Protein AF-A0A0N8H4G7-F1 (afdb_monomer_lite)

Secondary structure (DSSP, 8-state):
-TTHHHHHHHHHHHHHHHHHHHHHHGGGGGGGGGGGTS---SEEEETTEEEE--TTHHHHHHHHHHHHHHHHHHHHHHHHHS-HHHHHHHHHHHHHHHHHHHHHHHHHHS---HHHHHHHHHHHHHHHHHHHHHHHHTTTT-TT---HHHHHHHHHHHHHHHHHHHHHHGGGGS-TT----EETTEE-TTSSSS-HHHHHHHHHHHHHHHHHHHHHHHH--SGGGGGGHHHHHHHHHHHHHHT-TT--SSSSHHHHHHHHHHHHHHHHHHHHHHHHHHHHHHHHHHHHHHHHHHHHHTTS-HHHHHHHHHHHHHHHHHHHH--HHHHHHHHHHHHHHHHHHH--

Organism: NCBI:txid1300341

Foldseek 3Di:
DPPPLLVVLVVVLVVLVVVLVCLLCLVVVLVVLVVLQDDPPQWDADPNDIDGCPNPVRSVVVNLVSLLVSLLVVLVSCLVPFDPVVNLVSVLVSVLSNLLSCVVVVVVVDPPDVVVSVVSNVVSVVVSVVSVVVVVVVPPPCVVPPDVVVVVVVVVSVVLSVVLVCLLCVLVPDDFPDQWDQDPNQTLNLFPDSTSSVLSNVLSSLVSSLSVLVVSLVRDPDLSNLSSVNSNQLSVLLNVVRSDSPDPDHDDVSCVVCVVVSVVSVVVSVVSSVLVSLVSSLVSLLVVQLVLLVVVCVPDDPVVVVVSVVLVVVSVVLVVVSDPVSSVVSVVSSVVSVVVVPVD

Sequence (344 aa):
MMLVLPTIALSNYLKQVVFAILLFFLPLILLVHKLFSDNSVNNFTILGLNFVNKTNSDQVLVWSFLVMILPLCYLILMFYHGVTQHRIASFPIIWWLFFELFGEVFWQIREVTEEWMFYSALCSSVLIVLLFVPEFKNRRNILTKLNSTSIFEKVRFLSFMILVLLTVSFYRFIAQDILDLELLGFDLSNLIIDDLRLTVWIYGLKICLLLVLVFWFFSVNKWWKYALLSPILITIFQIRNLLNPNQDVFDEYEIIEALPLLTFLALLLIVLSKTAKDKYIFRAIFDQTVMLIERKAQRKNQKEMQRIEKAKEELHHLKRTGKETDLKKLMDLKKKLEVQLHKE

pLDDT: mean 72.5, std 13.66, range [39.41, 96.5]

Radius of gyration: 27.02 Å; chains: 1; bounding box: 66×44×81 Å

Structure (mmCIF, N/CA/C/O backbone):
data_AF-A0A0N8H4G7-F1
#
_entry.id   AF-A0A0N8H4G7-F1
#
loop_
_atom_site.group_PDB
_atom_site.id
_atom_site.type_symbol
_atom_site.label_atom_id
_atom_site.label_alt_id
_atom_site.label_comp_id
_atom_site.label_asym_id
_atom_site.label_entity_id
_atom_site.label_seq_id
_atom_site.pdbx_PDB_ins_code
_atom_site.Cartn_x
_atom_site.Cartn_y
_atom_site.Cartn_z
_atom_site.occupancy
_atom_site.B_iso_or_equiv
_atom_site.auth_seq_id
_atom_site.auth_comp_id
_atom_site.auth_asym_id
_atom_site.auth_atom_id
_atom_site.pdbx_PDB_model_num
ATOM 1 N N . MET A 1 1 ? -24.977 14.214 24.059 1.00 48.03 1 MET A N 1
ATOM 2 C CA . MET A 1 1 ? -23.724 13.438 23.846 1.00 48.03 1 MET A CA 1
ATOM 3 C C . MET A 1 1 ? -23.954 12.037 23.226 1.00 48.03 1 MET A C 1
ATOM 5 O O . MET A 1 1 ? -22.985 11.362 22.903 1.00 48.03 1 MET A O 1
ATOM 9 N N . MET A 1 2 ? -25.212 11.610 23.008 1.00 39.41 2 MET A N 1
ATOM 10 C CA . MET A 1 2 ? -25.634 10.231 22.671 1.00 39.41 2 MET A CA 1
ATOM 11 C C . MET A 1 2 ? -25.253 9.693 21.272 1.00 39.41 2 MET A C 1
ATOM 13 O O . MET A 1 2 ? -25.272 8.482 21.080 1.00 39.41 2 MET A O 1
ATOM 17 N N . LEU A 1 3 ? -24.865 10.540 20.309 1.00 51.66 3 LEU A N 1
ATOM 18 C CA . LEU A 1 3 ? -24.663 10.139 18.900 1.00 51.66 3 LEU A CA 1
ATOM 19 C C . LEU A 1 3 ? -23.248 10.384 18.340 1.00 51.66 3 LEU A C 1
ATOM 21 O O . LEU A 1 3 ? -22.978 10.036 17.198 1.00 51.66 3 LEU A O 1
ATOM 25 N N . VAL A 1 4 ? -22.327 10.955 19.122 1.00 58.91 4 VAL A N 1
ATOM 26 C CA . VAL A 1 4 ? -21.077 11.530 18.573 1.00 58.91 4 VAL A CA 1
ATOM 27 C C . VAL A 1 4 ? -19.939 10.508 18.401 1.00 58.91 4 VAL A C 1
ATOM 29 O O . VAL A 1 4 ? -19.117 10.621 17.503 1.00 58.91 4 VAL A O 1
ATOM 32 N N . LEU A 1 5 ? -19.867 9.469 19.232 1.00 58.75 5 LEU A N 1
ATOM 33 C CA . LEU A 1 5 ? -18.797 8.459 19.138 1.00 58.75 5 LEU A CA 1
ATOM 34 C C . LEU A 1 5 ? -18.984 7.437 17.997 1.00 58.75 5 LEU A C 1
ATOM 36 O O . LEU A 1 5 ? -17.990 7.132 17.334 1.00 58.75 5 LEU A O 1
ATOM 40 N N . PRO A 1 6 ? -20.205 6.939 17.700 1.00 64.50 6 PRO A N 1
ATOM 41 C CA . PRO A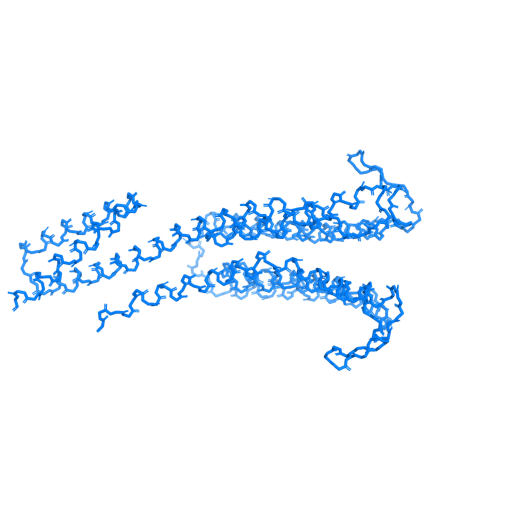 1 6 ? -20.434 6.088 16.531 1.00 64.50 6 PRO A CA 1
ATOM 42 C C . PRO A 1 6 ? -20.101 6.807 15.220 1.00 64.50 6 PRO A C 1
ATOM 44 O O . PRO A 1 6 ? -19.543 6.197 14.312 1.00 64.50 6 PRO A O 1
ATOM 47 N N . THR A 1 7 ? -20.381 8.112 15.134 1.00 72.75 7 THR A N 1
ATOM 48 C CA . THR A 1 7 ? -20.092 8.921 13.942 1.00 72.75 7 THR A CA 1
ATOM 49 C C . THR A 1 7 ? -18.594 9.171 13.766 1.00 72.75 7 THR A C 1
ATOM 51 O O . THR A 1 7 ? -18.093 9.037 12.651 1.00 72.75 7 THR A O 1
ATOM 54 N N . ILE A 1 8 ? -17.839 9.422 14.845 1.00 75.31 8 ILE A N 1
ATOM 55 C CA . ILE A 1 8 ? -16.367 9.521 14.786 1.00 75.31 8 ILE A CA 1
ATOM 56 C C . ILE A 1 8 ? -15.736 8.181 14.376 1.00 75.31 8 ILE A C 1
ATOM 58 O O . ILE A 1 8 ? -14.838 8.145 13.533 1.00 75.31 8 ILE A O 1
ATOM 62 N N . ALA A 1 9 ? -16.206 7.063 14.939 1.00 75.75 9 ALA A N 1
ATOM 63 C CA . ALA A 1 9 ? -15.707 5.736 14.582 1.00 75.75 9 ALA A CA 1
ATOM 64 C C . ALA A 1 9 ? -15.992 5.394 13.111 1.00 75.75 9 ALA A C 1
ATOM 66 O O . ALA A 1 9 ? -15.107 4.893 12.415 1.00 75.75 9 ALA A O 1
ATOM 67 N N . LEU A 1 10 ? -17.189 5.731 12.623 1.00 81.50 10 LEU A N 1
ATOM 68 C CA . LEU A 1 10 ? -17.569 5.559 11.224 1.00 81.50 10 LEU A CA 1
ATOM 69 C C . LEU A 1 10 ? -16.748 6.461 10.291 1.00 81.50 10 LEU A C 1
ATOM 71 O O . LEU A 1 10 ? -16.306 5.999 9.244 1.00 81.50 10 LEU A O 1
ATOM 75 N N . SER A 1 11 ? -16.477 7.708 10.688 1.00 84.69 11 SER A N 1
ATOM 76 C CA . SER A 1 11 ? -15.603 8.629 9.948 1.00 84.69 11 SER A CA 1
ATOM 77 C C . SER A 1 11 ? -14.180 8.077 9.813 1.00 84.69 11 SER A C 1
ATOM 79 O O . SER A 1 11 ? -13.613 8.058 8.722 1.00 84.69 11 SER A O 1
ATOM 81 N N . ASN A 1 12 ? -13.609 7.548 10.899 1.00 82.81 12 ASN A N 1
ATOM 82 C CA . ASN A 1 12 ? -12.280 6.934 10.872 1.00 82.81 12 ASN A CA 1
ATOM 83 C C . ASN A 1 12 ? -12.233 5.656 10.024 1.00 82.81 12 ASN A C 1
ATOM 85 O O . ASN A 1 12 ? -11.228 5.399 9.361 1.00 82.81 12 ASN A O 1
ATOM 89 N N . TYR A 1 13 ? -13.308 4.866 10.030 1.00 87.94 13 TYR A N 1
ATOM 90 C CA . TYR A 1 13 ? -13.459 3.723 9.133 1.00 87.94 13 TYR A CA 1
ATOM 91 C C . TYR A 1 13 ? -13.526 4.171 7.664 1.00 87.94 13 TYR A C 1
ATOM 93 O O . TYR A 1 13 ? -12.756 3.670 6.850 1.00 87.94 13 TYR A O 1
ATOM 101 N N . LEU A 1 14 ? -14.358 5.166 7.336 1.00 88.44 14 LEU A N 1
ATOM 102 C CA . LEU A 1 14 ? -14.479 5.727 5.985 1.00 88.44 14 LEU A CA 1
ATOM 103 C C . LEU A 1 14 ? -13.136 6.228 5.447 1.00 88.44 14 LEU A C 1
ATOM 105 O O . LEU A 1 14 ? -12.778 5.898 4.322 1.00 88.44 14 LEU A O 1
ATOM 109 N N . LYS A 1 15 ? -12.344 6.935 6.264 1.00 89.06 15 LYS A N 1
ATOM 110 C CA . LYS A 1 15 ? -10.984 7.359 5.883 1.00 89.06 15 LYS A CA 1
ATOM 111 C C . LYS A 1 15 ? -10.100 6.178 5.470 1.00 89.06 15 LYS A C 1
ATOM 113 O O . LYS A 1 15 ? -9.357 6.284 4.503 1.00 89.06 15 LYS A O 1
ATOM 118 N N . GLN A 1 16 ? -10.198 5.044 6.166 1.00 90.81 16 GLN A N 1
ATOM 119 C CA . GLN A 1 16 ? -9.444 3.839 5.804 1.00 90.81 16 GLN A CA 1
ATOM 120 C C . GLN A 1 16 ? -9.967 3.162 4.545 1.00 90.81 16 GLN A C 1
ATOM 122 O O . GLN A 1 16 ? -9.171 2.595 3.808 1.00 90.81 16 GLN A O 1
ATOM 127 N N . VAL A 1 17 ? -11.276 3.221 4.295 1.00 92.12 17 VAL A N 1
ATOM 128 C CA . VAL A 1 17 ? -11.863 2.712 3.051 1.00 92.12 17 VAL A CA 1
ATOM 129 C C . VAL A 1 17 ? -11.374 3.529 1.864 1.00 92.12 17 VAL A C 1
ATOM 131 O O . VAL A 1 17 ? -10.861 2.948 0.915 1.00 92.12 17 VAL A O 1
ATOM 134 N N . VAL A 1 18 ? -11.450 4.860 1.944 1.00 91.19 18 VAL A N 1
ATOM 135 C CA . VAL A 1 18 ? -10.926 5.748 0.894 1.00 91.19 18 VAL A CA 1
ATOM 136 C C . VAL A 1 18 ? -9.440 5.485 0.673 1.00 91.19 18 VAL A C 1
ATOM 138 O O . VAL A 1 18 ? -9.006 5.337 -0.462 1.00 91.19 18 VAL A O 1
ATOM 141 N N . PHE A 1 19 ? -8.666 5.345 1.749 1.00 91.56 19 PHE A N 1
ATOM 142 C CA . PHE A 1 19 ? -7.245 5.039 1.644 1.00 91.56 19 PHE A CA 1
ATOM 143 C C . PHE A 1 19 ? -6.964 3.680 0.980 1.00 91.56 19 PHE A C 1
ATOM 145 O O . PHE A 1 19 ? -6.080 3.589 0.133 1.00 91.56 19 PHE A O 1
ATOM 152 N N . ALA A 1 20 ? -7.732 2.638 1.312 1.00 94.12 20 ALA A N 1
ATOM 153 C CA . ALA A 1 20 ? -7.619 1.328 0.673 1.00 94.12 20 ALA A CA 1
ATOM 154 C C . ALA A 1 20 ? -7.950 1.392 -0.826 1.00 94.12 20 ALA A C 1
ATOM 156 O O . ALA A 1 20 ? -7.229 0.813 -1.630 1.00 94.12 20 ALA A O 1
ATOM 157 N N . ILE A 1 21 ? -9.011 2.116 -1.196 1.00 92.62 21 ILE A N 1
ATOM 158 C CA . ILE A 1 21 ? -9.408 2.335 -2.593 1.00 92.62 21 ILE A CA 1
ATOM 159 C C . ILE A 1 21 ? -8.278 3.039 -3.345 1.00 92.62 21 ILE A C 1
ATOM 161 O O . ILE A 1 21 ? -7.848 2.554 -4.386 1.00 92.62 21 ILE A O 1
ATOM 165 N N . LEU A 1 22 ? -7.746 4.132 -2.789 1.00 92.44 22 LEU A N 1
ATOM 166 C CA . LEU A 1 22 ? -6.627 4.854 -3.392 1.00 92.44 22 LEU A CA 1
ATOM 167 C C . LEU A 1 22 ? -5.420 3.936 -3.596 1.00 92.44 22 LEU A C 1
ATOM 169 O O . LEU A 1 22 ? -4.913 3.869 -4.705 1.00 92.44 22 LEU A O 1
ATOM 173 N N . LEU A 1 23 ? -5.003 3.179 -2.576 1.00 93.12 23 LEU A N 1
ATOM 174 C CA . LEU A 1 23 ? -3.884 2.235 -2.693 1.00 93.12 23 LEU A CA 1
ATOM 175 C C . LEU A 1 23 ? -4.111 1.158 -3.758 1.00 93.12 23 LEU A C 1
ATOM 177 O O . LEU A 1 23 ? -3.172 0.803 -4.467 1.00 93.12 23 LEU A O 1
ATOM 181 N N . PHE A 1 24 ? -5.338 0.642 -3.849 1.00 95.12 24 PHE A N 1
ATOM 182 C CA . PHE A 1 24 ? -5.700 -0.408 -4.793 1.00 95.12 24 PHE A CA 1
ATOM 183 C C . PHE A 1 24 ? -5.642 0.083 -6.242 1.00 95.12 24 PHE A C 1
ATOM 185 O O . PHE A 1 24 ? -5.140 -0.635 -7.103 1.00 95.12 24 PHE A O 1
ATOM 192 N N . PHE A 1 25 ? -6.140 1.294 -6.504 1.00 92.25 25 PHE A N 1
ATOM 193 C CA . PHE A 1 25 ? -6.218 1.866 -7.850 1.00 92.25 25 PHE A CA 1
ATOM 194 C C . PHE A 1 25 ? -4.971 2.644 -8.270 1.00 92.25 25 PHE A C 1
ATOM 196 O O . PHE A 1 25 ? -4.792 2.873 -9.461 1.00 92.25 25 PHE A O 1
ATOM 203 N N . LEU A 1 26 ? -4.096 3.019 -7.333 1.00 90.56 26 LEU A N 1
ATOM 204 C CA . LEU A 1 26 ? -2.894 3.797 -7.634 1.00 90.56 26 LEU A CA 1
ATOM 205 C C . LEU A 1 26 ? -2.017 3.202 -8.756 1.00 90.56 26 LEU A C 1
ATOM 207 O O . LEU A 1 26 ? -1.603 3.982 -9.605 1.00 90.56 26 LEU A O 1
ATOM 211 N N . PRO A 1 27 ? -1.780 1.877 -8.860 1.00 89.25 27 PRO A N 1
ATOM 212 C CA . PRO A 1 27 ? -0.997 1.328 -9.970 1.00 89.25 27 PRO A CA 1
ATOM 213 C C . PRO A 1 27 ? -1.660 1.537 -11.336 1.00 89.25 27 PRO A C 1
ATOM 215 O O . PRO A 1 27 ? -0.974 1.650 -12.346 1.00 89.25 27 PRO A O 1
ATOM 218 N N . LEU A 1 28 ? -2.996 1.600 -11.382 1.00 87.69 28 LEU A N 1
ATOM 219 C CA . LEU A 1 28 ? -3.736 1.781 -12.632 1.00 87.69 28 LEU A CA 1
ATOM 220 C C . LEU A 1 28 ? -3.570 3.191 -13.199 1.00 87.69 28 LEU A C 1
ATOM 222 O O . LEU A 1 28 ? -3.923 3.411 -14.352 1.00 87.69 28 LEU A O 1
ATOM 226 N N . ILE A 1 29 ? -2.994 4.132 -12.436 1.00 85.00 29 ILE A N 1
ATOM 227 C CA . ILE A 1 29 ? -2.617 5.443 -12.971 1.00 85.00 29 ILE A CA 1
ATOM 228 C C . ILE A 1 29 ? -1.626 5.311 -14.127 1.00 85.00 29 ILE A C 1
ATOM 230 O O . ILE A 1 29 ? -1.604 6.171 -14.998 1.00 85.00 29 ILE A O 1
ATOM 234 N N . LEU A 1 30 ? -0.860 4.214 -14.185 1.00 81.94 30 LEU A N 1
ATOM 235 C CA . LEU A 1 30 ? 0.017 3.934 -15.313 1.00 81.94 30 LEU A CA 1
ATOM 236 C C . LEU A 1 30 ? -0.777 3.858 -16.619 1.00 81.94 30 LEU A C 1
ATOM 238 O O . LEU A 1 30 ? -0.281 4.345 -17.621 1.00 81.94 30 LEU A O 1
ATOM 242 N N . LEU A 1 31 ? -2.033 3.388 -16.623 1.00 80.75 31 LEU A N 1
ATOM 243 C CA . LEU A 1 31 ? -2.877 3.350 -17.829 1.00 80.75 31 LEU A CA 1
ATOM 244 C C . LEU A 1 31 ? -3.230 4.735 -18.383 1.00 80.75 31 LEU A C 1
ATOM 246 O O . LEU A 1 31 ? -3.679 4.828 -19.522 1.00 80.75 31 LEU A O 1
ATOM 250 N N . VAL A 1 32 ? -3.027 5.811 -17.617 1.00 77.88 32 VAL A N 1
ATOM 251 C CA . VAL A 1 32 ? -3.282 7.181 -18.085 1.00 77.88 32 VAL A CA 1
ATOM 252 C C . VAL A 1 32 ? -2.428 7.509 -19.310 1.00 77.88 32 VAL A C 1
ATOM 254 O O . VAL A 1 32 ? -2.903 8.243 -20.171 1.00 77.88 32 VAL A O 1
ATOM 257 N N . HIS A 1 33 ? -1.238 6.907 -19.459 1.00 75.06 33 HIS A N 1
ATOM 258 C CA . HIS A 1 33 ? -0.416 7.092 -20.659 1.00 75.06 33 HIS A CA 1
ATOM 259 C C . HIS A 1 33 ? -1.151 6.666 -21.953 1.00 75.06 33 HIS A C 1
ATOM 261 O O . HIS A 1 33 ? -0.920 7.254 -23.006 1.00 75.06 33 HIS A O 1
ATOM 267 N N . LYS A 1 34 ? -2.093 5.708 -21.883 1.00 71.81 34 LYS A N 1
ATOM 268 C CA . LYS A 1 34 ? -2.879 5.256 -23.046 1.00 71.81 34 LYS A CA 1
ATOM 269 C C . LYS A 1 34 ? -3.842 6.314 -23.572 1.00 71.81 34 LYS A C 1
ATOM 271 O O . LYS A 1 34 ? -4.152 6.313 -24.758 1.00 71.81 34 LYS A O 1
ATOM 276 N N . LEU A 1 35 ? -4.272 7.262 -22.736 1.00 66.50 35 LEU A N 1
ATOM 277 C CA . LEU A 1 35 ? -5.081 8.398 -23.199 1.00 66.50 35 LEU A CA 1
ATOM 278 C C . LEU A 1 35 ? -4.326 9.280 -24.210 1.00 66.50 35 LEU A C 1
ATOM 280 O O . LEU A 1 35 ? -4.948 10.094 -24.894 1.00 66.50 35 LEU A O 1
ATOM 284 N N . PHE A 1 36 ? -3.004 9.111 -24.313 1.00 64.69 36 PHE A N 1
ATOM 285 C CA . PHE A 1 36 ? -2.133 9.847 -25.224 1.00 64.69 36 PHE A CA 1
ATOM 286 C C . PHE A 1 36 ? -1.737 9.049 -26.477 1.00 64.69 36 PHE A C 1
ATOM 288 O O . PHE A 1 36 ? -1.143 9.634 -27.374 1.00 64.69 36 PHE A O 1
ATOM 295 N N . SER A 1 37 ? -2.104 7.762 -26.570 1.00 63.09 37 SER A N 1
ATOM 296 C CA . SER A 1 37 ? -1.792 6.886 -27.715 1.00 63.09 37 SER A CA 1
ATOM 297 C C . SER A 1 37 ? -2.624 7.212 -28.966 1.00 63.09 37 SER A C 1
ATOM 299 O O . SER A 1 37 ? -2.106 7.164 -30.075 1.00 63.09 37 SER A O 1
ATOM 301 N N . ASP A 1 38 ? -3.900 7.588 -28.798 1.00 54.88 38 ASP A N 1
ATOM 302 C CA . ASP A 1 38 ? -4.879 7.588 -29.907 1.00 54.88 38 ASP A CA 1
ATOM 303 C C . ASP A 1 38 ? -5.465 8.964 -30.270 1.00 54.88 38 ASP A C 1
ATOM 305 O O . ASP A 1 38 ? -6.300 9.077 -31.170 1.00 54.88 38 ASP A O 1
ATOM 309 N N . ASN A 1 39 ? -5.063 10.043 -29.593 1.00 53.44 39 ASN A N 1
ATOM 310 C CA . ASN A 1 39 ? -5.676 11.351 -29.825 1.00 53.44 39 ASN A CA 1
ATOM 311 C C . ASN A 1 39 ? -4.943 12.144 -30.915 1.00 53.44 39 ASN A C 1
ATOM 313 O O . ASN A 1 39 ? -3.814 12.589 -30.730 1.00 53.44 39 ASN A O 1
ATOM 317 N N . SER A 1 40 ? -5.652 12.438 -32.009 1.00 51.59 40 SER A N 1
ATOM 318 C CA . SER A 1 40 ? -5.262 13.314 -33.132 1.00 51.59 40 SER A CA 1
ATOM 319 C C . SER A 1 40 ? -5.043 14.791 -32.753 1.00 51.59 40 SER A C 1
ATOM 321 O O . SER A 1 40 ? -5.103 15.681 -33.605 1.00 51.59 40 SER A O 1
ATOM 323 N N . VAL A 1 41 ? -4.881 15.092 -31.466 1.00 55.91 41 VAL A N 1
ATOM 324 C CA . VAL A 1 41 ? -4.669 16.444 -30.962 1.00 55.91 41 VAL A CA 1
ATOM 325 C C . VAL A 1 41 ? -3.166 16.692 -30.965 1.00 55.91 41 VAL A C 1
ATOM 327 O O . VAL A 1 41 ? -2.437 16.173 -30.125 1.00 55.91 41 VAL A O 1
ATOM 330 N N . ASN A 1 42 ? -2.708 17.476 -31.942 1.00 58.12 42 ASN A N 1
ATOM 331 C CA . ASN A 1 42 ? -1.284 17.723 -32.186 1.00 58.12 42 ASN A CA 1
ATOM 332 C C . ASN A 1 42 ? -0.555 18.348 -30.990 1.00 58.12 42 ASN A C 1
ATOM 334 O O . ASN A 1 42 ? 0.639 18.122 -30.845 1.00 58.12 42 ASN A O 1
ATOM 338 N N . ASN A 1 43 ? -1.260 19.104 -30.141 1.00 63.00 43 ASN A N 1
ATOM 339 C CA . ASN A 1 43 ? -0.692 19.753 -28.964 1.00 63.00 43 ASN A CA 1
ATOM 340 C C . ASN A 1 43 ? -1.670 19.696 -27.789 1.00 63.00 43 ASN A C 1
ATOM 342 O O . ASN A 1 43 ? -2.828 20.090 -27.936 1.00 63.00 43 ASN A O 1
ATOM 346 N N . PHE A 1 44 ? -1.200 19.299 -26.611 1.00 62.69 44 PHE A N 1
ATOM 347 C CA . PHE A 1 44 ? -1.976 19.422 -25.377 1.00 62.69 44 PHE A CA 1
ATOM 348 C C . PHE A 1 44 ? -1.116 19.998 -24.252 1.00 62.69 44 PHE A C 1
ATOM 350 O O . PHE A 1 44 ? 0.106 19.849 -24.243 1.00 62.69 44 PHE A O 1
ATOM 357 N N . THR A 1 45 ? -1.760 20.676 -23.301 1.00 59.97 45 THR A N 1
ATOM 358 C CA . THR A 1 45 ? -1.075 21.363 -22.203 1.00 59.97 45 THR A CA 1
ATOM 359 C C . THR A 1 45 ? -1.437 20.717 -20.867 1.00 59.97 45 THR A C 1
ATOM 361 O O . THR A 1 45 ? -2.591 20.787 -20.445 1.00 59.97 45 THR A O 1
ATOM 364 N N . ILE A 1 46 ? -0.466 20.118 -20.171 1.00 62.09 46 ILE A N 1
ATOM 365 C CA . ILE A 1 46 ? -0.637 19.634 -18.788 1.00 62.09 46 ILE A CA 1
ATOM 366 C C . ILE A 1 46 ? 0.211 20.506 -17.875 1.00 62.09 46 ILE A C 1
ATOM 368 O O . ILE A 1 46 ? 1.410 20.641 -18.087 1.00 62.09 46 ILE A O 1
ATOM 372 N N . LEU A 1 47 ? -0.407 21.105 -16.852 1.00 62.28 47 LEU A N 1
ATOM 373 C CA . LEU A 1 47 ? 0.285 21.962 -15.874 1.00 62.28 47 LEU A CA 1
ATOM 374 C C . LEU A 1 47 ? 1.098 23.108 -16.519 1.00 62.28 47 LEU A C 1
ATOM 376 O O . LEU A 1 47 ? 2.114 23.534 -15.979 1.00 62.28 47 LEU A O 1
ATOM 380 N N . GLY A 1 48 ? 0.658 23.611 -17.677 1.00 67.88 48 GLY A N 1
ATOM 381 C CA . GLY A 1 48 ? 1.358 24.663 -18.426 1.00 67.88 48 GLY A CA 1
ATOM 382 C C . GLY A 1 48 ? 2.493 24.171 -19.334 1.00 67.88 48 GLY A C 1
ATOM 383 O O . GLY A 1 48 ? 3.081 24.984 -20.041 1.00 67.88 48 GLY A O 1
ATOM 384 N N . LEU A 1 49 ? 2.783 22.867 -19.357 1.00 59.19 49 LEU A N 1
ATOM 385 C CA . LEU A 1 49 ? 3.742 22.253 -20.275 1.00 59.19 49 LEU A CA 1
ATOM 386 C C . LEU A 1 49 ? 3.024 21.817 -21.551 1.00 59.19 49 LEU A C 1
ATOM 388 O O . LEU A 1 49 ? 2.052 21.067 -21.477 1.00 59.19 49 LEU A O 1
ATOM 392 N N . ASN A 1 50 ? 3.491 22.300 -22.703 1.00 60.56 50 ASN A N 1
ATOM 393 C CA . ASN A 1 50 ? 2.972 21.914 -24.013 1.00 60.56 50 ASN A CA 1
ATOM 394 C C . ASN A 1 50 ? 3.696 20.660 -24.507 1.00 60.56 50 ASN A C 1
ATOM 396 O O . ASN A 1 50 ? 4.915 20.677 -24.660 1.00 60.56 50 ASN A O 1
ATOM 400 N N . PHE A 1 51 ? 2.932 19.613 -24.787 1.00 56.06 51 PHE A N 1
ATOM 401 C CA . PHE A 1 51 ? 3.406 18.366 -25.379 1.00 56.06 51 PHE A CA 1
ATOM 402 C C . PHE A 1 51 ? 3.028 18.371 -26.859 1.00 56.06 51 PHE A C 1
ATOM 404 O O . PHE A 1 51 ? 1.881 18.681 -27.194 1.00 56.06 51 PHE A O 1
ATOM 411 N N . VAL A 1 52 ? 4.005 18.114 -27.730 1.00 60.12 52 VAL A N 1
ATOM 412 C CA . VAL A 1 52 ? 3.837 18.110 -29.187 1.00 60.12 52 VAL A CA 1
ATOM 413 C C . VAL A 1 52 ? 3.794 16.659 -29.601 1.00 60.12 52 VAL A C 1
ATOM 415 O O . VAL A 1 52 ? 4.833 16.007 -29.609 1.00 60.12 52 VAL A O 1
ATOM 418 N N . ASN A 1 53 ? 2.612 16.184 -29.982 1.00 52.00 53 ASN A N 1
ATOM 419 C CA . ASN A 1 53 ? 2.341 14.782 -30.260 1.00 52.00 53 ASN A CA 1
ATOM 420 C C . ASN A 1 53 ? 3.170 14.270 -31.457 1.00 52.00 53 ASN A C 1
ATOM 422 O O . ASN A 1 53 ? 2.709 14.217 -32.596 1.00 52.00 53 ASN A O 1
ATOM 426 N N . LYS A 1 54 ? 4.434 13.924 -31.204 1.00 57.34 54 LYS A N 1
ATOM 427 C CA . LYS A 1 54 ? 5.233 13.028 -32.028 1.00 57.34 54 LYS A CA 1
ATOM 428 C C . LYS A 1 54 ? 4.987 11.642 -31.463 1.00 57.34 54 LYS A C 1
ATOM 430 O O . LYS A 1 54 ? 5.298 11.377 -30.304 1.00 57.34 54 LYS A O 1
ATOM 435 N N . THR A 1 55 ? 4.404 10.794 -32.299 1.00 52.00 55 THR A N 1
ATOM 436 C CA . THR A 1 55 ? 3.711 9.528 -32.006 1.00 52.00 55 THR A CA 1
ATOM 437 C C . THR A 1 55 ? 4.587 8.399 -31.443 1.00 52.00 55 THR A C 1
ATOM 439 O O . THR A 1 55 ? 4.412 7.258 -31.826 1.00 52.00 55 THR A O 1
ATOM 442 N N . ASN A 1 56 ? 5.545 8.696 -30.562 1.00 57.94 56 ASN A N 1
ATOM 443 C CA . ASN A 1 56 ? 6.257 7.730 -29.719 1.00 57.94 56 ASN A CA 1
ATOM 444 C C . ASN A 1 56 ? 7.016 8.421 -28.567 1.00 57.94 56 ASN A C 1
ATOM 446 O O . ASN A 1 56 ? 7.132 7.849 -27.490 1.00 57.94 56 ASN A O 1
ATOM 450 N N . SER A 1 57 ? 7.510 9.656 -28.738 1.00 60.56 57 SER A N 1
ATOM 451 C CA . SER A 1 57 ? 8.326 10.322 -27.704 1.00 60.56 57 SER A CA 1
ATOM 452 C C . SER A 1 57 ? 7.512 10.764 -26.492 1.00 60.56 57 SER A C 1
ATOM 454 O O . SER A 1 57 ? 7.947 10.603 -25.354 1.00 60.56 57 SER A O 1
ATOM 456 N N . ASP A 1 58 ? 6.318 11.302 -26.727 1.00 61.12 58 ASP A N 1
ATOM 457 C CA . ASP A 1 58 ? 5.539 11.957 -25.674 1.00 61.12 58 ASP A CA 1
ATOM 458 C C . ASP A 1 58 ? 4.831 10.935 -24.779 1.00 61.12 58 ASP A C 1
ATOM 460 O O . ASP A 1 58 ? 4.773 11.108 -23.562 1.00 61.12 58 ASP A O 1
ATOM 464 N N . GLN A 1 59 ? 4.371 9.823 -25.360 1.00 64.56 59 GLN A N 1
ATOM 465 C CA . GLN A 1 59 ? 3.809 8.696 -24.618 1.00 64.56 59 GLN A CA 1
ATOM 466 C C . GLN A 1 59 ? 4.859 8.048 -23.710 1.00 64.56 59 GLN A C 1
ATOM 468 O O . GLN A 1 59 ? 4.587 7.835 -22.528 1.00 64.56 59 GLN A O 1
ATOM 473 N N . VAL A 1 60 ? 6.064 7.797 -24.232 1.00 63.91 60 VAL A N 1
ATOM 474 C CA . VAL A 1 60 ? 7.185 7.236 -23.461 1.00 63.91 60 VAL A CA 1
ATOM 475 C C . VAL A 1 60 ? 7.600 8.185 -22.342 1.00 63.91 60 VAL A C 1
ATOM 477 O O . VAL A 1 60 ? 7.854 7.741 -21.224 1.00 63.91 60 VAL A O 1
ATOM 480 N N . LEU A 1 61 ? 7.610 9.495 -22.594 1.00 66.31 61 LEU A N 1
ATOM 481 C CA . LEU A 1 61 ? 7.945 10.495 -21.587 1.00 66.31 61 LEU A CA 1
ATOM 482 C C . LEU A 1 61 ? 6.892 10.557 -20.469 1.00 66.31 61 LEU A C 1
ATOM 484 O O . LEU A 1 61 ? 7.246 10.462 -19.294 1.00 66.31 61 LEU A O 1
ATOM 488 N N . VAL A 1 62 ? 5.600 10.650 -20.805 1.00 69.12 62 VAL A N 1
ATOM 489 C CA . VAL A 1 62 ? 4.505 10.630 -19.815 1.00 69.12 62 VAL A CA 1
ATOM 490 C C . VAL A 1 62 ? 4.514 9.330 -19.015 1.00 69.12 62 VAL A C 1
ATOM 492 O O . VAL A 1 62 ? 4.390 9.362 -17.790 1.00 69.12 62 VAL A O 1
ATOM 495 N N . TRP A 1 63 ? 4.697 8.192 -19.681 1.00 71.88 63 TRP A N 1
ATOM 496 C CA . TRP A 1 63 ? 4.822 6.895 -19.025 1.00 71.88 63 TRP A CA 1
ATOM 497 C C . TRP A 1 63 ? 6.017 6.867 -18.065 1.00 71.88 63 TRP A C 1
ATOM 499 O O . TRP A 1 63 ? 5.841 6.529 -16.896 1.00 71.88 63 TRP A O 1
ATOM 509 N N . SER A 1 64 ? 7.190 7.329 -18.503 1.00 68.75 64 SER A N 1
ATOM 510 C CA . SER A 1 64 ? 8.401 7.394 -17.674 1.00 68.75 64 SER A CA 1
ATOM 511 C C . SER A 1 64 ? 8.168 8.244 -16.423 1.00 68.75 64 SER A C 1
ATOM 513 O O . SER A 1 64 ? 8.490 7.824 -15.310 1.00 68.75 64 SER A O 1
ATOM 515 N N . PHE A 1 65 ? 7.524 9.407 -16.568 1.00 73.06 65 PHE A N 1
ATOM 516 C CA . PHE A 1 65 ? 7.143 10.242 -15.429 1.00 73.06 65 PHE A CA 1
ATOM 517 C C . PHE A 1 65 ? 6.184 9.524 -14.476 1.00 73.06 65 PHE A C 1
ATOM 519 O O . PHE A 1 65 ? 6.382 9.572 -13.262 1.00 73.06 65 PHE A O 1
ATOM 526 N N . LEU A 1 66 ? 5.159 8.842 -14.991 1.00 76.62 66 LEU A N 1
ATOM 527 C CA . LEU A 1 66 ? 4.207 8.099 -14.161 1.00 76.62 66 LEU A CA 1
ATOM 528 C C . LEU A 1 66 ? 4.886 6.945 -13.411 1.00 76.62 66 LEU A C 1
ATOM 530 O O . LEU A 1 66 ? 4.627 6.759 -12.219 1.00 76.62 66 LEU A O 1
ATOM 534 N N . VAL A 1 67 ? 5.791 6.221 -14.073 1.00 73.44 67 VAL A N 1
ATOM 535 C CA . VAL A 1 67 ? 6.594 5.145 -13.476 1.00 73.44 67 VAL A CA 1
ATOM 536 C C . VAL A 1 67 ? 7.509 5.673 -12.374 1.00 73.44 67 VAL A C 1
ATOM 538 O O . VAL A 1 67 ? 7.665 4.996 -11.363 1.00 73.44 67 VAL A O 1
ATOM 541 N N . MET A 1 68 ? 8.053 6.886 -12.500 1.00 75.25 68 MET A N 1
ATOM 542 C CA . MET A 1 68 ? 8.864 7.516 -11.448 1.00 75.25 68 MET A CA 1
ATOM 543 C C . MET A 1 68 ? 8.027 8.069 -10.286 1.00 75.25 68 MET A C 1
ATOM 545 O O . MET A 1 68 ? 8.398 7.942 -9.116 1.00 75.25 68 MET A O 1
ATOM 549 N N . ILE A 1 69 ? 6.875 8.674 -10.581 1.00 79.25 69 ILE A N 1
ATOM 550 C CA . ILE A 1 69 ? 5.992 9.278 -9.572 1.00 79.25 69 ILE A CA 1
ATOM 551 C C . ILE A 1 69 ? 5.337 8.203 -8.698 1.00 79.25 69 ILE A C 1
ATOM 553 O O . ILE A 1 69 ? 5.150 8.407 -7.497 1.00 79.25 69 ILE A O 1
ATOM 557 N N . LEU A 1 70 ? 5.003 7.045 -9.267 1.00 83.06 70 LEU A N 1
ATOM 558 C CA . LEU A 1 70 ? 4.263 5.996 -8.572 1.00 83.06 70 LEU A CA 1
ATOM 559 C C . LEU A 1 70 ? 4.992 5.447 -7.315 1.00 83.06 70 LEU A C 1
ATOM 561 O O . LEU A 1 70 ? 4.383 5.455 -6.237 1.00 83.06 70 LEU A O 1
ATOM 565 N N . PRO A 1 71 ? 6.278 5.037 -7.372 1.00 78.94 71 PRO A N 1
ATOM 566 C CA . PRO A 1 71 ? 7.074 4.692 -6.194 1.00 78.94 71 PRO A CA 1
ATOM 567 C C . PRO A 1 71 ? 7.091 5.801 -5.143 1.00 78.94 71 PRO A C 1
ATOM 569 O O . PRO A 1 71 ? 6.914 5.528 -3.956 1.00 78.94 71 PRO A O 1
ATOM 572 N N . LEU A 1 72 ? 7.237 7.062 -5.563 1.00 77.19 72 LEU A N 1
ATOM 573 C CA . LEU A 1 72 ? 7.248 8.206 -4.651 1.00 77.19 72 LEU A CA 1
ATOM 574 C C . LEU A 1 72 ? 5.912 8.370 -3.938 1.00 77.19 72 LEU A C 1
ATOM 576 O O . LEU A 1 72 ? 5.890 8.579 -2.725 1.00 77.19 72 LEU A O 1
ATOM 580 N N . CYS A 1 73 ? 4.795 8.202 -4.645 1.00 83.88 73 CYS A N 1
ATOM 581 C CA . CYS A 1 73 ? 3.481 8.187 -4.021 1.00 83.88 73 CYS A CA 1
ATOM 582 C C . CYS A 1 73 ? 3.383 7.078 -2.965 1.00 83.88 73 CYS A C 1
ATOM 584 O O . CYS A 1 73 ? 2.957 7.358 -1.843 1.00 83.88 73 CYS A O 1
ATOM 586 N N . TYR A 1 74 ? 3.826 5.849 -3.254 1.00 83.62 74 TYR A N 1
ATOM 587 C CA . TYR A 1 74 ? 3.822 4.772 -2.255 1.00 83.62 74 TYR A CA 1
ATOM 588 C C . TYR A 1 74 ? 4.687 5.088 -1.043 1.00 83.62 74 TYR A C 1
ATOM 590 O O . TYR A 1 74 ? 4.258 4.867 0.088 1.00 83.62 74 TYR A O 1
ATOM 598 N N . LEU A 1 75 ? 5.869 5.652 -1.260 1.00 78.00 75 LEU A N 1
ATOM 599 C CA . LEU A 1 75 ? 6.788 6.040 -0.199 1.00 78.00 75 LEU A CA 1
ATOM 600 C C . LEU A 1 75 ? 6.212 7.157 0.682 1.00 78.00 75 LEU A C 1
ATOM 602 O O . LEU A 1 75 ? 6.262 7.059 1.908 1.00 78.00 75 LEU A O 1
ATOM 606 N N . ILE A 1 76 ? 5.588 8.176 0.087 1.00 80.81 76 ILE A N 1
ATOM 607 C CA . ILE A 1 76 ? 4.899 9.253 0.814 1.00 80.81 76 ILE A CA 1
ATOM 608 C C . ILE A 1 76 ? 3.718 8.693 1.615 1.00 80.81 76 ILE A C 1
ATOM 61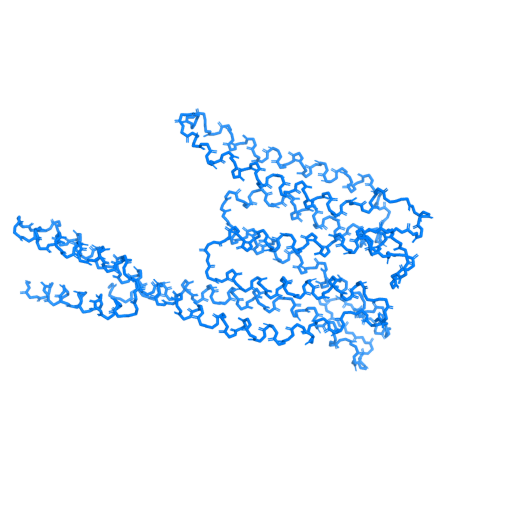0 O O . ILE A 1 76 ? 3.547 9.017 2.794 1.00 80.81 76 ILE A O 1
ATOM 614 N N . LEU A 1 77 ? 2.909 7.816 1.012 1.00 83.12 77 LEU A N 1
ATOM 615 C CA . LEU A 1 77 ? 1.787 7.178 1.7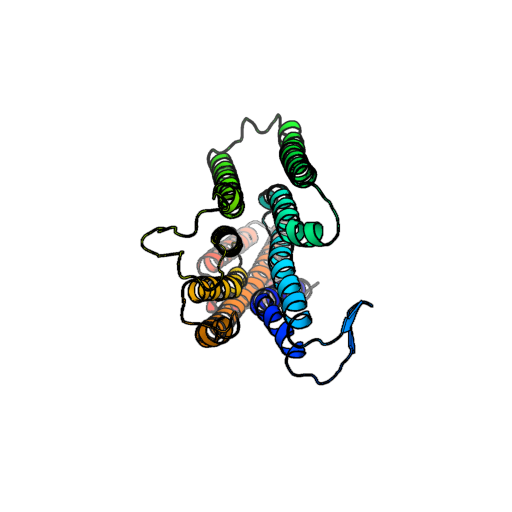01 1.00 83.12 77 LEU A CA 1
ATOM 616 C C . LEU A 1 77 ? 2.268 6.269 2.840 1.00 83.12 77 LEU A C 1
ATOM 618 O O . LEU A 1 77 ? 1.657 6.271 3.916 1.00 83.12 77 LEU A O 1
ATOM 622 N N . MET A 1 78 ? 3.375 5.551 2.639 1.00 79.88 78 MET A N 1
ATOM 623 C CA . MET A 1 78 ? 4.046 4.745 3.656 1.00 79.88 78 MET A CA 1
ATOM 624 C C . MET A 1 78 ? 4.565 5.620 4.796 1.00 79.88 78 MET A C 1
ATOM 626 O O . MET A 1 78 ? 4.345 5.285 5.957 1.00 79.88 78 MET A O 1
ATOM 630 N N . PHE A 1 79 ? 5.170 6.770 4.504 1.00 78.19 79 PHE A N 1
ATOM 631 C CA . PHE A 1 79 ? 5.605 7.728 5.519 1.00 78.19 79 PHE A CA 1
ATOM 632 C C . PHE A 1 79 ? 4.418 8.268 6.331 1.00 78.19 79 PHE A C 1
ATOM 634 O O . PHE A 1 79 ? 4.462 8.319 7.562 1.00 78.19 79 PHE A O 1
ATOM 641 N N . TYR A 1 80 ? 3.311 8.616 5.671 1.00 80.00 80 TYR A N 1
ATOM 642 C CA . TYR A 1 80 ? 2.141 9.178 6.346 1.00 80.00 80 TYR A CA 1
ATOM 643 C C . TYR A 1 80 ? 1.371 8.148 7.187 1.00 80.00 80 TYR A C 1
ATOM 645 O O . TYR A 1 80 ? 0.842 8.490 8.249 1.00 80.00 80 TYR A O 1
ATOM 653 N N . HIS A 1 81 ? 1.306 6.886 6.752 1.00 76.69 81 HIS A N 1
ATOM 654 C CA . HIS A 1 81 ? 0.525 5.828 7.414 1.00 76.69 81 HIS A CA 1
ATOM 655 C C . HIS A 1 81 ? 1.367 4.820 8.209 1.00 76.69 81 HIS A C 1
ATOM 657 O O . HIS A 1 81 ? 0.809 4.016 8.960 1.00 76.69 81 HIS A O 1
ATOM 663 N N . GLY A 1 82 ? 2.692 4.871 8.087 1.00 66.38 82 GLY A N 1
ATOM 664 C CA . GLY A 1 82 ? 3.631 4.005 8.788 1.00 66.38 82 GLY A CA 1
ATOM 665 C C . GLY A 1 82 ? 3.667 4.258 10.294 1.00 66.38 82 GLY A C 1
ATOM 666 O O . GLY A 1 82 ? 3.272 5.325 10.788 1.00 66.38 82 GLY A O 1
ATOM 667 N N . VAL A 1 83 ? 4.149 3.259 11.038 1.00 62.97 83 VAL A N 1
ATOM 668 C CA . VAL A 1 83 ? 4.406 3.363 12.484 1.00 62.97 83 VAL A CA 1
ATOM 669 C C . VAL A 1 83 ? 5.423 4.479 12.717 1.00 62.97 83 VAL A C 1
ATOM 671 O O . VAL A 1 83 ? 6.394 4.585 11.975 1.00 62.97 83 VAL A O 1
ATOM 674 N N . THR A 1 84 ? 5.222 5.308 13.742 1.00 57.75 84 THR A N 1
ATOM 675 C CA . THR A 1 84 ? 6.054 6.487 14.054 1.00 57.75 84 THR A CA 1
ATOM 676 C C . THR A 1 84 ? 7.558 6.202 14.054 1.00 57.75 84 THR A C 1
ATOM 678 O O . THR A 1 84 ? 8.317 7.020 13.548 1.00 57.75 84 THR A O 1
ATOM 681 N N . GLN A 1 85 ? 7.983 5.024 14.524 1.00 57.53 85 GLN A N 1
ATOM 682 C CA . GLN A 1 85 ? 9.391 4.599 14.511 1.00 57.53 85 GLN A CA 1
ATOM 683 C C . GLN A 1 85 ? 9.960 4.340 13.105 1.00 57.53 85 GLN A C 1
ATOM 685 O O . GLN A 1 85 ? 11.154 4.513 12.894 1.00 57.53 85 GLN A O 1
ATOM 690 N N . HIS A 1 86 ? 9.128 3.967 12.131 1.00 60.81 86 HIS A N 1
ATOM 691 C CA . HIS A 1 86 ? 9.554 3.724 10.749 1.00 60.81 86 HIS A CA 1
ATOM 692 C C . HIS A 1 86 ? 9.503 4.989 9.880 1.00 60.81 86 HIS A C 1
ATOM 694 O O . HIS A 1 86 ? 10.150 5.026 8.840 1.00 60.81 86 HIS A O 1
ATOM 700 N N . ARG A 1 87 ? 8.794 6.050 10.302 1.00 63.47 87 ARG A N 1
ATOM 701 C CA . ARG A 1 87 ? 8.678 7.304 9.530 1.00 63.47 87 ARG A CA 1
ATOM 702 C C . ARG A 1 87 ? 10.026 7.995 9.363 1.00 63.47 87 ARG A C 1
ATOM 704 O O . ARG A 1 87 ? 10.462 8.217 8.239 1.00 63.47 87 ARG A O 1
ATOM 711 N N . ILE A 1 88 ? 10.713 8.250 10.476 1.00 59.59 88 ILE A N 1
ATOM 712 C CA . ILE A 1 88 ? 12.027 8.918 10.496 1.00 59.59 88 ILE A CA 1
ATOM 713 C C . ILE A 1 88 ? 13.060 8.096 9.712 1.00 59.59 88 ILE A C 1
ATOM 715 O O . ILE A 1 88 ? 13.871 8.643 8.975 1.00 59.59 88 ILE A O 1
ATOM 719 N N . ALA A 1 89 ? 12.971 6.773 9.823 1.00 58.88 89 ALA A N 1
ATOM 720 C CA . ALA A 1 89 ? 13.876 5.833 9.182 1.00 58.88 89 ALA A CA 1
ATOM 721 C C . ALA A 1 89 ? 13.640 5.675 7.671 1.00 58.88 89 ALA A C 1
ATOM 723 O O . ALA A 1 89 ? 14.570 5.364 6.937 1.00 58.88 89 ALA A O 1
ATOM 724 N N . SER A 1 90 ? 12.403 5.884 7.209 1.00 64.88 90 SER A N 1
ATOM 725 C CA . SER A 1 90 ? 12.037 5.762 5.794 1.00 64.88 90 SER A CA 1
ATOM 726 C C . SER A 1 90 ? 12.428 6.981 4.959 1.00 64.88 90 SER A C 1
ATOM 728 O O . SER A 1 90 ? 12.828 6.802 3.814 1.00 64.88 90 SER A O 1
ATOM 730 N N . PHE A 1 91 ? 12.381 8.195 5.526 1.00 67.75 91 PHE A N 1
ATOM 731 C CA . PHE A 1 91 ? 12.663 9.461 4.825 1.00 67.75 91 PHE A CA 1
ATOM 732 C C . PHE A 1 91 ? 13.918 9.451 3.930 1.00 67.75 91 PHE A C 1
ATOM 734 O O . PHE A 1 91 ? 13.833 9.898 2.790 1.00 67.75 91 PHE A O 1
ATOM 741 N N . PRO A 1 92 ? 15.062 8.905 4.361 1.00 65.31 92 PRO A N 1
ATOM 742 C CA . PRO A 1 92 ? 16.275 8.930 3.554 1.00 65.31 92 PRO A CA 1
ATOM 743 C C . PRO A 1 92 ? 16.246 7.994 2.356 1.00 65.31 92 PRO A C 1
ATOM 745 O O . PRO A 1 92 ? 16.936 8.237 1.380 1.00 65.31 92 PRO A O 1
ATOM 748 N N . ILE A 1 93 ? 15.457 6.925 2.424 1.00 67.06 93 ILE A N 1
ATOM 749 C CA . ILE A 1 93 ? 15.238 6.027 1.288 1.00 67.06 93 ILE A CA 1
ATOM 750 C C . ILE A 1 93 ? 14.271 6.665 0.317 1.00 67.06 93 ILE A C 1
ATOM 752 O O . ILE A 1 93 ? 14.463 6.533 -0.879 1.00 67.06 93 ILE A O 1
ATOM 756 N N . ILE A 1 94 ? 13.271 7.398 0.819 1.00 69.50 94 ILE A N 1
ATOM 757 C CA . ILE A 1 94 ? 12.435 8.240 -0.042 1.00 69.50 94 ILE A CA 1
ATOM 758 C C . ILE A 1 94 ? 13.314 9.235 -0.782 1.00 69.50 94 ILE A C 1
ATOM 760 O O . ILE A 1 94 ? 13.191 9.373 -1.990 1.00 69.50 94 ILE A O 1
ATOM 764 N N . TRP A 1 95 ? 14.233 9.873 -0.064 1.00 70.94 95 TRP A N 1
ATOM 765 C CA . TRP A 1 95 ? 15.166 10.829 -0.635 1.00 70.94 95 TRP A CA 1
ATOM 766 C C . TRP A 1 95 ? 16.157 10.188 -1.614 1.00 70.94 95 TRP A C 1
ATOM 768 O O . TRP A 1 95 ? 16.390 10.725 -2.689 1.00 70.94 95 TRP A O 1
ATOM 778 N N . TRP A 1 96 ? 16.709 9.023 -1.277 1.00 70.81 96 TRP A N 1
ATOM 779 C CA . TRP A 1 96 ? 17.644 8.306 -2.139 1.00 70.81 96 TRP A CA 1
ATOM 780 C C . TRP A 1 96 ? 16.968 7.751 -3.390 1.00 70.81 96 TRP A C 1
ATOM 782 O O . TRP A 1 96 ? 17.471 7.960 -4.482 1.00 70.81 96 TRP A O 1
ATOM 792 N N . LEU A 1 97 ? 15.802 7.113 -3.254 1.00 69.56 97 LEU A N 1
ATOM 793 C CA . LEU A 1 97 ? 15.021 6.641 -4.398 1.00 69.56 97 LEU A CA 1
ATOM 794 C C . LEU A 1 97 ? 14.550 7.807 -5.256 1.00 69.56 97 LEU A C 1
ATOM 796 O O . LEU A 1 97 ? 14.584 7.693 -6.469 1.00 69.56 97 LEU A O 1
ATOM 800 N N . PHE A 1 98 ? 14.153 8.933 -4.658 1.00 73.31 98 PHE A N 1
ATOM 801 C CA . PHE A 1 98 ? 13.881 10.155 -5.414 1.00 73.31 98 PHE A CA 1
ATOM 802 C C . PHE A 1 98 ? 15.100 10.548 -6.246 1.00 73.31 98 PHE A C 1
ATOM 804 O O . PHE A 1 98 ? 14.979 10.778 -7.442 1.00 73.31 98 PHE A O 1
ATOM 811 N N . PHE A 1 99 ? 16.276 10.579 -5.629 1.00 70.75 99 PHE A N 1
ATOM 812 C CA . PHE A 1 99 ? 17.490 10.978 -6.315 1.00 70.75 99 PHE A CA 1
ATOM 813 C C . PHE A 1 99 ? 17.896 9.986 -7.416 1.00 70.75 99 PHE A C 1
ATOM 815 O O . PHE A 1 99 ? 18.250 10.415 -8.503 1.00 70.75 99 PHE A O 1
ATOM 822 N N . GLU A 1 100 ? 17.785 8.681 -7.180 1.00 71.94 100 GLU A N 1
ATOM 823 C CA . GLU A 1 100 ? 18.116 7.659 -8.178 1.00 71.94 100 GLU A CA 1
ATOM 824 C C . GLU A 1 100 ? 17.098 7.630 -9.330 1.00 71.94 100 GLU A C 1
ATOM 826 O O . GLU A 1 100 ? 17.481 7.478 -10.484 1.00 71.94 100 GLU A O 1
ATOM 831 N N . LEU A 1 101 ? 15.807 7.835 -9.040 1.00 68.88 101 LEU A N 1
ATOM 832 C CA . LEU A 1 101 ? 14.756 7.914 -10.060 1.00 68.88 101 LEU A CA 1
ATOM 833 C C . LEU A 1 101 ? 14.908 9.165 -10.928 1.00 68.88 101 LEU A C 1
ATOM 835 O O . LEU A 1 101 ? 14.746 9.097 -12.141 1.00 68.88 101 LEU A O 1
ATOM 839 N N . PHE A 1 102 ? 15.222 10.310 -10.321 1.00 68.81 102 PHE A N 1
ATOM 840 C CA . PHE A 1 102 ? 15.377 11.563 -11.054 1.00 68.81 102 PHE A CA 1
ATOM 841 C C . PHE A 1 102 ? 16.795 11.799 -11.580 1.00 68.81 102 PHE A C 1
ATOM 843 O O . PHE A 1 102 ? 16.966 12.690 -12.403 1.00 68.81 102 PHE A O 1
ATOM 850 N N . GLY A 1 103 ? 17.797 11.036 -11.141 1.00 67.25 103 GLY A N 1
ATOM 851 C CA . GLY A 1 103 ? 19.198 11.203 -11.531 1.00 67.25 103 GLY A CA 1
ATOM 852 C C . GLY A 1 103 ? 19.388 11.126 -13.042 1.00 67.25 103 GLY A C 1
ATOM 853 O O . GLY A 1 103 ? 19.983 12.028 -13.622 1.00 67.25 103 GLY A O 1
ATOM 854 N N . GLU A 1 104 ? 18.772 10.137 -13.689 1.00 59.34 104 GLU A N 1
ATOM 855 C CA . GLU A 1 104 ? 18.801 9.971 -15.151 1.00 59.34 104 GLU A CA 1
ATOM 856 C C . GLU A 1 104 ? 18.057 11.095 -15.893 1.00 59.34 104 GLU A C 1
ATOM 858 O O . GLU A 1 104 ? 18.519 11.616 -16.908 1.00 59.34 104 GLU A O 1
ATOM 863 N N . VAL A 1 105 ? 16.924 11.552 -15.350 1.00 59.69 105 VAL A N 1
ATOM 864 C CA . VAL A 1 105 ? 16.189 12.703 -15.907 1.00 59.69 105 VAL A CA 1
ATOM 865 C C . VAL A 1 105 ? 17.017 13.981 -15.783 1.00 59.69 105 VAL A C 1
ATOM 867 O O . VAL A 1 105 ? 17.057 14.796 -16.702 1.00 59.69 105 VAL A O 1
ATOM 870 N N . PHE A 1 106 ? 17.701 14.167 -14.654 1.00 59.41 106 PHE A N 1
ATOM 871 C CA . PHE A 1 106 ? 18.584 15.306 -14.436 1.00 59.41 106 PHE A CA 1
ATOM 872 C C . PHE A 1 106 ? 19.844 15.233 -15.295 1.00 59.41 106 PHE A C 1
ATOM 874 O O . PHE A 1 106 ? 20.284 16.286 -15.757 1.00 59.41 106 PHE A O 1
ATOM 881 N N . TRP A 1 107 ? 20.361 14.033 -15.571 1.00 56.22 107 TRP A N 1
ATOM 882 C CA . TRP A 1 107 ? 21.474 13.812 -16.493 1.00 56.22 107 TRP A CA 1
ATOM 883 C C . TRP A 1 107 ? 21.150 14.328 -17.902 1.00 56.22 107 TRP A C 1
ATOM 885 O O . TRP A 1 107 ? 21.979 14.985 -18.527 1.00 56.22 107 TRP A O 1
ATOM 895 N N . GLN A 1 108 ? 19.906 14.155 -18.365 1.00 54.16 108 GLN A N 1
ATOM 896 C CA . GLN A 1 108 ? 19.452 14.730 -19.639 1.00 54.16 108 GLN A CA 1
ATOM 897 C C . GLN A 1 108 ? 19.271 16.260 -19.607 1.00 54.16 108 GLN A C 1
ATOM 899 O O . GLN A 1 108 ? 19.323 16.905 -20.654 1.00 54.16 108 GLN A O 1
ATOM 904 N N . ILE A 1 109 ? 19.034 16.857 -18.433 1.00 53.44 109 ILE A N 1
ATOM 905 C CA . ILE A 1 109 ? 18.669 18.280 -18.291 1.00 53.44 109 ILE A CA 1
ATOM 906 C C . ILE A 1 109 ? 19.885 19.170 -17.962 1.00 53.44 109 ILE A C 1
ATOM 908 O O . ILE A 1 109 ? 19.839 20.379 -18.210 1.00 53.44 109 ILE A O 1
ATOM 912 N N . ARG A 1 110 ? 20.988 18.626 -17.428 1.00 46.94 110 ARG A N 1
ATOM 913 C CA . ARG A 1 110 ? 22.238 19.372 -17.183 1.00 46.94 110 ARG A CA 1
ATOM 914 C C . ARG A 1 110 ? 23.417 18.432 -16.939 1.00 46.94 110 ARG A C 1
ATOM 916 O O . ARG A 1 110 ? 23.216 17.341 -16.427 1.00 46.94 110 ARG A O 1
ATOM 923 N N . GLU A 1 111 ? 24.637 18.925 -17.182 1.00 54.59 111 GLU A N 1
ATOM 924 C CA . GLU A 1 111 ? 25.933 18.340 -16.774 1.00 54.59 111 GLU A CA 1
ATOM 925 C C . GLU A 1 111 ? 26.074 18.213 -15.235 1.00 54.59 111 GLU A C 1
ATOM 927 O O . GLU A 1 111 ? 26.996 18.739 -14.610 1.00 54.59 111 GLU A O 1
ATOM 932 N N . VAL A 1 112 ? 25.120 17.567 -14.571 1.00 53.47 112 VAL A N 1
ATOM 933 C CA . VAL A 1 112 ? 25.232 17.185 -13.169 1.00 53.47 112 VAL A CA 1
ATOM 934 C C . VAL A 1 112 ? 26.162 15.980 -13.138 1.00 53.47 112 VAL A C 1
ATOM 936 O O . VAL A 1 112 ? 25.791 14.888 -13.562 1.00 53.47 112 VAL A O 1
ATOM 939 N N . THR A 1 113 ? 27.400 16.188 -12.689 1.00 57.75 113 THR A N 1
ATOM 940 C CA . THR A 1 113 ? 28.391 15.110 -12.608 1.00 57.75 113 THR A CA 1
ATOM 941 C C . THR A 1 113 ? 27.957 14.061 -11.578 1.00 57.75 113 THR A C 1
ATOM 943 O O . THR A 1 113 ? 27.335 14.394 -10.562 1.00 57.75 113 THR A O 1
ATOM 946 N N . GLU A 1 114 ? 28.306 12.789 -11.812 1.00 55.22 114 GLU A N 1
ATOM 947 C CA . GLU A 1 114 ? 28.013 11.665 -10.901 1.00 55.22 114 GLU A CA 1
ATOM 948 C C . GLU A 1 114 ? 28.447 11.940 -9.444 1.00 55.22 114 GLU A C 1
ATOM 950 O O . GLU A 1 114 ? 27.855 11.431 -8.489 1.00 55.22 114 GLU A O 1
ATOM 955 N N . GLU A 1 115 ? 29.434 12.816 -9.256 1.00 57.94 115 GLU A N 1
ATOM 956 C CA . GLU A 1 115 ? 29.925 13.267 -7.957 1.00 57.94 115 GLU A CA 1
ATOM 957 C C . GLU A 1 115 ? 28.853 13.986 -7.125 1.00 57.94 115 GLU A C 1
ATOM 959 O O . GLU A 1 115 ? 28.700 13.692 -5.940 1.00 57.94 115 GLU A O 1
ATOM 964 N N . TRP A 1 116 ? 28.049 14.878 -7.715 1.00 57.66 116 TRP A N 1
ATOM 965 C CA . TRP A 1 116 ? 26.978 15.578 -6.985 1.00 57.66 116 TRP A CA 1
ATOM 966 C C . TRP A 1 116 ? 25.896 14.615 -6.509 1.00 57.66 116 TRP A C 1
ATOM 968 O O . TRP A 1 116 ? 25.356 14.766 -5.408 1.00 57.66 116 TRP A O 1
ATOM 978 N N . MET A 1 117 ? 25.624 13.594 -7.319 1.00 58.28 117 MET A N 1
ATOM 979 C CA . MET A 1 117 ? 24.688 12.527 -6.990 1.00 58.28 117 MET A CA 1
ATOM 980 C C . MET A 1 117 ? 25.184 11.734 -5.779 1.00 58.28 117 MET A C 1
ATOM 982 O O . MET A 1 117 ? 24.456 11.568 -4.796 1.00 58.28 117 MET A O 1
ATOM 986 N N . PHE A 1 118 ? 26.464 11.360 -5.793 1.00 58.62 118 PHE A N 1
ATOM 987 C CA . PHE A 1 118 ? 27.129 10.684 -4.685 1.00 58.62 118 PHE A CA 1
ATOM 988 C C . PHE A 1 118 ? 27.177 11.536 -3.406 1.00 58.62 118 PHE A C 1
ATOM 990 O O . PHE A 1 118 ? 26.808 11.051 -2.335 1.00 58.62 118 PHE A O 1
ATOM 997 N N . TYR A 1 119 ? 27.555 12.815 -3.493 1.00 60.47 119 TYR A N 1
ATOM 998 C CA . TYR A 1 119 ? 27.599 13.714 -2.335 1.00 60.47 119 TYR A CA 1
ATOM 999 C C . TYR A 1 119 ? 26.214 13.972 -1.748 1.00 60.47 119 TYR A C 1
ATOM 1001 O O . TYR A 1 119 ? 26.075 14.023 -0.527 1.00 60.47 119 TYR A O 1
ATOM 1009 N N . SER A 1 120 ? 25.175 14.071 -2.579 1.00 57.78 120 SER A N 1
ATOM 1010 C CA . SER A 1 120 ? 23.803 14.207 -2.090 1.00 57.78 120 SER A CA 1
ATOM 1011 C C . SER A 1 120 ? 23.352 12.952 -1.333 1.00 57.78 120 SER A C 1
ATOM 1013 O O . SER A 1 120 ? 22.791 13.069 -0.240 1.00 57.78 120 SER A O 1
ATOM 1015 N N . ALA A 1 121 ? 23.668 11.754 -1.838 1.00 58.97 121 ALA A N 1
ATOM 1016 C CA . ALA A 1 121 ? 23.373 10.485 -1.180 1.00 58.97 121 ALA A CA 1
ATOM 1017 C C . ALA A 1 121 ? 24.158 10.338 0.135 1.00 58.97 121 ALA A C 1
ATOM 1019 O O . ALA A 1 121 ? 23.589 9.951 1.160 1.00 58.97 121 ALA A O 1
ATOM 1020 N N . LEU A 1 122 ? 25.436 10.732 0.146 1.00 60.44 122 LEU A N 1
ATOM 1021 C CA . LEU A 1 122 ? 26.286 10.739 1.334 1.00 60.44 122 LEU A CA 1
ATOM 1022 C C . LEU A 1 122 ? 25.765 11.733 2.384 1.00 60.44 122 LEU A C 1
ATOM 1024 O O . LEU A 1 122 ? 25.551 11.350 3.533 1.00 60.44 122 LEU A O 1
ATOM 1028 N N . CYS A 1 123 ? 25.470 12.977 2.006 1.00 59.09 123 CYS A N 1
ATOM 1029 C CA . CYS A 1 123 ? 24.874 13.970 2.901 1.00 59.09 123 CYS A CA 1
ATOM 1030 C C . CYS A 1 123 ? 23.531 13.496 3.459 1.00 59.09 123 CYS A C 1
ATOM 1032 O O . CYS A 1 123 ? 23.266 13.669 4.647 1.00 59.09 123 CYS A O 1
ATOM 1034 N N . SER A 1 124 ? 22.719 12.837 2.633 1.00 56.69 124 SER A N 1
ATOM 1035 C CA . SER A 1 124 ? 21.447 12.253 3.056 1.00 56.69 124 SER A CA 1
ATOM 1036 C C . SER A 1 124 ? 21.660 11.136 4.069 1.00 56.69 124 SER A C 1
ATOM 1038 O O . SER A 1 124 ? 20.982 11.144 5.090 1.00 56.69 124 SER A O 1
ATOM 1040 N N . SER A 1 125 ? 22.640 10.246 3.845 1.00 57.78 125 SER A N 1
ATOM 1041 C CA . SER A 1 125 ? 23.040 9.172 4.772 1.00 57.78 125 SER A CA 1
ATOM 1042 C C . SER A 1 125 ? 23.528 9.709 6.129 1.00 57.78 125 SER A C 1
ATOM 1044 O O . SER A 1 125 ? 23.133 9.212 7.186 1.00 57.78 125 SER A O 1
ATOM 1046 N N . VAL A 1 126 ? 24.308 10.794 6.116 1.00 63.38 126 VAL A N 1
ATOM 1047 C CA . VAL A 1 126 ? 24.778 11.491 7.322 1.00 63.38 126 VAL A CA 1
ATOM 1048 C C . VAL A 1 126 ? 23.613 12.171 8.038 1.00 63.38 126 VAL A C 1
ATOM 1050 O O . VAL A 1 126 ? 23.523 12.098 9.264 1.00 63.38 126 VAL A O 1
ATOM 1053 N N . LEU A 1 127 ? 22.672 12.761 7.297 1.00 57.41 127 LEU A N 1
ATOM 1054 C CA . LEU A 1 127 ? 21.450 13.333 7.855 1.00 57.41 127 LEU A CA 1
ATOM 1055 C C . LEU A 1 127 ? 20.586 12.260 8.540 1.00 57.41 127 LEU A C 1
ATOM 1057 O O . LEU A 1 127 ? 20.025 12.541 9.594 1.00 57.41 127 LEU A O 1
ATOM 1061 N N . ILE A 1 128 ? 20.532 11.020 8.022 1.00 58.62 128 ILE A N 1
ATOM 1062 C CA . ILE A 1 128 ? 19.888 9.878 8.713 1.00 58.62 128 ILE A CA 1
ATOM 1063 C C . ILE A 1 128 ? 20.524 9.682 10.073 1.00 58.62 128 ILE A C 1
ATOM 1065 O O . ILE A 1 128 ? 19.835 9.680 11.088 1.00 58.62 128 ILE A O 1
ATOM 1069 N N . VAL A 1 129 ? 21.847 9.529 10.098 1.00 59.59 129 VAL A N 1
ATOM 1070 C CA . VAL A 1 129 ? 22.581 9.255 11.330 1.00 59.59 129 VAL A CA 1
ATOM 1071 C C . VAL A 1 129 ? 22.334 10.388 12.323 1.00 59.59 129 VAL A C 1
ATOM 1073 O O . VAL A 1 129 ? 21.950 10.128 13.463 1.00 59.59 129 VAL A O 1
ATOM 1076 N N . LEU A 1 130 ? 22.433 11.640 11.870 1.00 56.50 130 LEU A N 1
ATOM 1077 C CA . LEU A 1 130 ? 22.201 12.834 12.680 1.00 56.50 130 LEU A CA 1
ATOM 1078 C C . LEU A 1 130 ? 20.752 12.997 13.147 1.00 56.50 130 LEU A C 1
ATOM 1080 O O . LEU A 1 130 ? 20.560 13.492 14.248 1.00 56.50 130 LEU A O 1
ATOM 1084 N N . LEU A 1 131 ? 19.740 12.576 12.387 1.00 54.22 131 LEU A N 1
ATOM 1085 C CA . LEU A 1 131 ? 18.340 12.582 12.835 1.00 54.22 131 LEU A CA 1
ATOM 1086 C C . LEU A 1 131 ? 18.053 11.464 13.848 1.00 54.22 131 LEU A C 1
ATOM 1088 O O . LEU A 1 131 ? 17.185 11.618 14.707 1.00 54.22 131 LEU A O 1
ATOM 1092 N N . PHE A 1 132 ? 18.819 10.372 13.810 1.00 52.81 132 PHE A N 1
ATOM 1093 C CA . PHE A 1 132 ? 18.755 9.305 14.810 1.00 52.81 132 PHE A CA 1
ATOM 1094 C C . PHE A 1 132 ? 19.499 9.652 16.115 1.00 52.81 132 PHE A C 1
ATOM 1096 O O . PHE A 1 132 ? 19.089 9.193 17.184 1.00 52.81 132 PHE A O 1
ATOM 1103 N N . VAL A 1 133 ? 20.547 10.491 16.088 1.00 54.91 133 VAL A N 1
ATOM 1104 C CA . VAL A 1 133 ? 21.332 10.860 17.291 1.00 54.91 133 VAL A CA 1
ATOM 1105 C C . VAL A 1 133 ? 20.504 11.568 18.398 1.00 54.91 133 VAL A C 1
ATOM 1107 O O . VAL A 1 133 ? 20.668 11.217 19.572 1.00 54.91 133 VAL A O 1
ATOM 1110 N N . PRO A 1 134 ? 19.591 12.520 18.117 1.00 46.41 134 PRO A N 1
ATOM 1111 C CA . PRO A 1 134 ? 18.764 13.177 19.130 1.00 46.41 134 PRO A CA 1
ATOM 1112 C C . PRO A 1 134 ? 17.815 12.227 19.869 1.00 46.41 134 PRO A C 1
ATOM 1114 O O . PRO A 1 134 ? 17.613 12.396 21.075 1.00 46.41 134 PRO A O 1
ATOM 1117 N N . GLU A 1 135 ? 17.284 11.194 19.198 1.00 51.91 135 GLU A N 1
ATOM 1118 C CA . GLU A 1 135 ? 16.467 10.163 19.859 1.00 51.91 135 GLU A CA 1
ATOM 1119 C C . GLU A 1 135 ? 17.280 9.328 20.863 1.00 51.91 135 GLU A C 1
ATOM 1121 O O . GLU A 1 135 ? 16.735 8.888 21.880 1.00 51.91 135 GLU A O 1
ATOM 1126 N N . PHE A 1 136 ? 18.587 9.161 20.635 1.00 46.81 136 PHE A N 1
ATOM 1127 C CA . PHE A 1 136 ? 19.504 8.557 21.607 1.00 46.81 136 PHE A CA 1
ATOM 1128 C C . PHE A 1 136 ? 19.839 9.511 22.762 1.00 46.81 136 PHE A C 1
ATOM 1130 O O . PHE A 1 136 ? 19.904 9.087 23.919 1.00 46.81 136 PHE A O 1
ATOM 1137 N N . LYS A 1 137 ? 20.017 10.809 22.482 1.00 44.34 137 LYS A N 1
ATOM 1138 C CA . LYS A 1 137 ? 20.453 11.797 23.484 1.00 44.34 137 LYS A CA 1
ATOM 1139 C C . LYS A 1 137 ? 19.361 12.138 24.508 1.00 44.34 137 LYS A C 1
ATOM 1141 O O . LYS A 1 137 ? 19.683 12.342 25.677 1.00 44.34 137 LYS A O 1
ATOM 1146 N N . ASN A 1 138 ? 18.082 12.126 24.117 1.00 45.66 138 ASN A N 1
ATOM 1147 C CA . ASN A 1 138 ? 16.961 12.491 25.000 1.00 45.66 138 ASN A CA 1
ATOM 1148 C C . ASN A 1 138 ? 16.389 11.316 25.834 1.00 45.66 138 ASN A C 1
ATOM 1150 O O . ASN A 1 138 ? 15.329 11.430 26.447 1.00 45.66 138 ASN A O 1
ATOM 1154 N N . ARG A 1 139 ? 17.070 10.159 25.859 1.00 46.59 139 ARG A N 1
ATOM 1155 C CA . ARG A 1 139 ? 16.621 8.927 26.541 1.00 46.59 139 ARG A CA 1
ATOM 1156 C C . ARG A 1 139 ? 17.688 8.309 27.457 1.00 46.59 139 ARG A C 1
ATOM 1158 O O . ARG A 1 139 ? 17.731 7.090 27.615 1.00 46.59 139 ARG A O 1
ATOM 1165 N N . ARG A 1 140 ? 18.513 9.124 28.134 1.00 45.94 140 ARG A N 1
ATOM 1166 C CA . ARG A 1 140 ? 19.485 8.621 29.138 1.00 45.94 140 ARG A CA 1
ATOM 1167 C C . ARG A 1 140 ? 18.849 7.777 30.261 1.00 45.94 140 ARG A C 1
ATOM 1169 O O . ARG A 1 140 ? 19.527 6.915 30.800 1.00 45.94 140 ARG A O 1
ATOM 1176 N N . ASN A 1 141 ? 17.545 7.914 30.527 1.00 45.84 141 ASN A N 1
ATOM 1177 C CA . ASN A 1 141 ? 16.821 7.109 31.527 1.00 45.84 141 ASN A CA 1
ATOM 1178 C C . ASN A 1 141 ? 16.145 5.828 30.982 1.00 45.84 141 ASN A C 1
ATOM 1180 O O . ASN A 1 141 ? 15.356 5.213 31.693 1.00 45.84 141 ASN A O 1
ATOM 1184 N N . ILE A 1 142 ? 16.410 5.408 29.735 1.00 49.03 142 ILE A N 1
ATOM 1185 C CA . ILE A 1 142 ? 15.749 4.237 29.103 1.00 49.03 142 ILE A CA 1
ATOM 1186 C C . ILE A 1 142 ? 16.677 3.022 28.960 1.00 49.03 142 ILE A C 1
ATOM 1188 O O . ILE A 1 142 ? 16.213 1.927 28.647 1.00 49.03 142 ILE A O 1
ATOM 1192 N N . LEU A 1 143 ? 17.961 3.159 29.297 1.00 47.59 143 LEU A N 1
ATOM 1193 C CA . LEU A 1 143 ? 18.900 2.030 29.354 1.00 47.59 143 LEU A CA 1
ATOM 1194 C C . LEU A 1 143 ? 18.496 0.947 30.374 1.00 47.59 143 LEU A C 1
ATOM 1196 O O . LEU A 1 143 ? 18.929 -0.189 30.246 1.00 47.59 143 LEU A O 1
ATOM 1200 N N . THR A 1 144 ? 17.592 1.242 31.313 1.00 49.50 144 THR A N 1
ATOM 1201 C CA . THR A 1 144 ? 17.006 0.250 32.234 1.00 49.50 144 THR A CA 1
ATOM 1202 C C . THR A 1 144 ? 15.727 -0.417 31.702 1.00 49.50 144 THR A C 1
ATOM 1204 O O . THR A 1 144 ? 15.156 -1.273 32.371 1.00 49.50 144 THR A O 1
ATOM 1207 N N . LYS A 1 145 ? 15.255 -0.053 30.499 1.00 46.16 145 LYS A N 1
ATOM 1208 C CA . LYS A 1 145 ? 13.992 -0.540 29.906 1.00 46.16 145 LYS A CA 1
ATOM 1209 C C . LYS A 1 145 ? 14.104 -0.886 28.415 1.00 46.16 145 LYS A C 1
ATOM 1211 O O . LYS A 1 145 ? 13.108 -0.859 27.690 1.00 46.16 145 LYS A O 1
ATOM 1216 N N . LEU A 1 146 ? 15.307 -1.205 27.939 1.00 46.47 146 LEU A N 1
ATOM 1217 C CA . LEU A 1 146 ? 15.510 -1.754 26.599 1.00 46.47 146 LEU A CA 1
ATOM 1218 C C . LEU A 1 146 ? 15.161 -3.242 26.608 1.00 46.47 146 LEU A C 1
ATOM 1220 O O . LEU A 1 146 ? 15.986 -4.101 26.895 1.00 46.47 146 LEU A O 1
ATOM 1224 N N . ASN A 1 147 ? 13.905 -3.538 26.289 1.00 53.81 147 ASN A N 1
ATOM 1225 C CA . ASN A 1 147 ? 13.484 -4.894 25.966 1.00 53.81 147 ASN A CA 1
ATOM 1226 C C . ASN A 1 147 ? 14.229 -5.339 24.691 1.00 53.81 147 ASN A C 1
ATOM 1228 O O . ASN A 1 147 ? 14.236 -4.593 23.703 1.00 53.81 147 ASN A O 1
ATOM 1232 N N . SER A 1 148 ? 14.844 -6.527 24.698 1.00 55.47 148 SER A N 1
ATOM 1233 C CA . SER A 1 148 ? 15.648 -7.074 23.584 1.00 55.47 148 SER A CA 1
ATOM 1234 C C . SER A 1 148 ? 14.893 -7.099 22.247 1.00 55.47 148 SER A C 1
ATOM 1236 O O . SER A 1 148 ? 15.480 -6.895 21.183 1.00 55.47 148 SER A O 1
ATOM 1238 N N . THR A 1 149 ? 13.567 -7.225 22.306 1.00 58.41 149 THR A N 1
ATOM 1239 C CA . THR A 1 149 ? 12.658 -7.164 21.156 1.00 58.41 149 THR A CA 1
ATOM 1240 C C . THR A 1 149 ? 12.728 -5.836 20.395 1.00 58.41 149 THR A C 1
ATOM 1242 O O . THR A 1 149 ? 12.582 -5.822 19.179 1.00 58.41 149 THR A O 1
ATOM 1245 N N . SER A 1 150 ? 13.014 -4.714 21.065 1.00 67.44 150 SER A N 1
ATOM 1246 C CA . SER A 1 150 ? 13.082 -3.392 20.419 1.00 67.44 150 SER A CA 1
ATOM 1247 C C . SER A 1 150 ? 14.365 -3.150 19.617 1.00 67.44 150 SER A C 1
ATOM 1249 O O . SER A 1 150 ? 14.367 -2.318 18.711 1.00 67.44 150 SER A O 1
ATOM 1251 N N . ILE A 1 151 ? 15.452 -3.858 19.938 1.00 70.56 151 ILE A N 1
ATOM 1252 C CA . ILE A 1 151 ? 16.729 -3.755 19.217 1.00 70.56 151 ILE A CA 1
ATOM 1253 C C . ILE A 1 151 ? 16.671 -4.615 17.954 1.00 70.56 151 ILE A C 1
ATOM 1255 O O . ILE A 1 151 ? 17.039 -4.142 16.881 1.00 70.56 151 ILE A O 1
ATOM 1259 N N . PHE A 1 152 ? 16.133 -5.833 18.063 1.00 70.62 152 PHE A N 1
ATOM 1260 C CA . PHE A 1 152 ? 15.977 -6.746 16.929 1.00 70.62 152 PHE A CA 1
ATOM 1261 C C . PHE A 1 152 ? 15.154 -6.123 15.791 1.00 70.62 152 PHE A C 1
ATOM 1263 O O . PHE A 1 152 ? 15.556 -6.176 14.633 1.00 70.62 152 PHE A O 1
ATOM 1270 N N . GLU A 1 153 ? 14.056 -5.440 16.124 1.00 70.31 153 GLU A N 1
ATOM 1271 C CA . GLU A 1 153 ? 13.221 -4.738 15.141 1.00 70.31 153 GLU A CA 1
ATOM 1272 C C . GLU A 1 153 ? 13.971 -3.624 14.397 1.00 70.31 153 GLU A C 1
ATOM 1274 O O . GLU A 1 153 ? 13.812 -3.461 13.187 1.00 70.31 153 GLU A O 1
ATOM 1279 N N . LYS A 1 154 ? 14.840 -2.886 15.098 1.00 70.56 154 LYS A N 1
ATOM 1280 C CA . LYS A 1 154 ? 15.657 -1.823 14.494 1.00 70.56 154 LYS A CA 1
ATOM 1281 C C . LYS A 1 154 ? 16.735 -2.385 13.572 1.00 70.56 154 LYS A C 1
ATOM 1283 O O . LYS A 1 154 ? 16.932 -1.849 12.487 1.00 70.56 154 LYS A O 1
ATOM 1288 N N . VAL A 1 155 ? 17.408 -3.463 13.981 1.00 76.62 155 VAL A N 1
ATOM 1289 C CA . VAL A 1 155 ? 18.433 -4.132 13.162 1.00 76.62 155 VAL A CA 1
ATOM 1290 C C . VAL A 1 155 ? 17.805 -4.759 11.920 1.00 76.62 155 VAL A C 1
ATOM 1292 O O . VAL A 1 155 ? 18.323 -4.576 10.823 1.00 76.62 155 VAL A O 1
ATOM 1295 N N . ARG A 1 156 ? 16.654 -5.428 12.069 1.00 76.75 156 ARG A N 1
ATOM 1296 C CA . ARG A 1 156 ? 15.891 -5.989 10.947 1.00 76.75 156 ARG A CA 1
ATOM 1297 C C . ARG A 1 156 ? 15.505 -4.912 9.939 1.00 76.75 156 ARG A C 1
ATOM 1299 O O . ARG A 1 156 ? 15.685 -5.108 8.742 1.00 76.75 156 ARG A O 1
ATOM 1306 N N . PHE A 1 157 ? 15.011 -3.773 10.426 1.00 74.56 157 PHE A N 1
ATOM 1307 C CA . PHE A 1 157 ? 14.692 -2.633 9.576 1.00 74.56 157 PHE A CA 1
ATOM 1308 C C . PHE A 1 157 ? 15.939 -2.133 8.839 1.00 74.56 157 PHE A C 1
ATOM 1310 O O . PHE A 1 157 ? 15.922 -2.061 7.619 1.00 74.56 157 PHE A O 1
ATOM 1317 N N . LEU A 1 158 ? 17.038 -1.860 9.550 1.00 75.88 158 LEU A N 1
ATOM 1318 C CA . LEU A 1 158 ? 18.279 -1.360 8.948 1.00 75.88 158 LEU A CA 1
ATOM 1319 C C . LEU A 1 158 ? 18.849 -2.317 7.889 1.00 75.88 158 LEU A C 1
ATOM 1321 O O . LEU A 1 158 ? 19.227 -1.874 6.809 1.00 75.88 158 LEU A O 1
ATOM 1325 N N . SER A 1 159 ? 18.867 -3.621 8.174 1.00 77.44 159 SER A N 1
ATOM 1326 C CA . SER A 1 159 ? 19.295 -4.653 7.224 1.00 77.44 159 SER A CA 1
ATOM 1327 C C . SER A 1 159 ? 18.425 -4.658 5.967 1.00 77.44 159 SER A C 1
ATOM 1329 O O . SER A 1 159 ? 18.959 -4.697 4.860 1.00 77.44 159 SER A O 1
ATOM 1331 N N . PHE A 1 160 ? 17.103 -4.533 6.123 1.00 81.38 160 PHE A N 1
ATOM 1332 C CA . PHE A 1 160 ? 16.188 -4.395 4.994 1.00 81.38 160 PHE A CA 1
ATOM 1333 C C . PHE A 1 160 ? 16.486 -3.134 4.165 1.00 8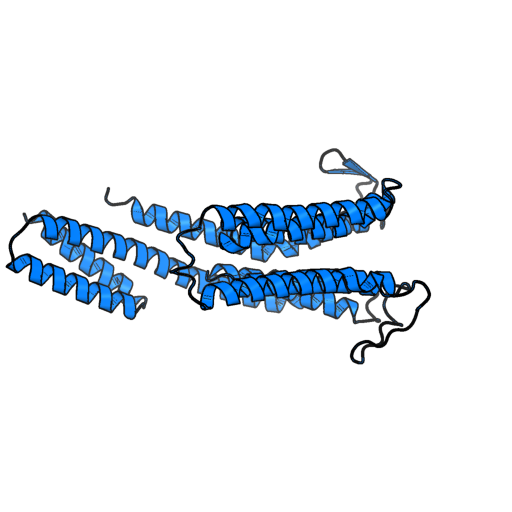1.38 160 PHE A C 1
ATOM 1335 O O . PHE A 1 160 ? 16.455 -3.190 2.939 1.00 81.38 160 PHE A O 1
ATOM 1342 N N . MET A 1 161 ? 16.851 -2.012 4.794 1.00 76.31 161 MET A N 1
ATOM 1343 C CA . MET A 1 161 ? 17.221 -0.804 4.045 1.00 76.31 161 MET A CA 1
ATOM 1344 C C . MET A 1 161 ? 18.509 -0.970 3.250 1.00 76.31 161 MET A C 1
ATOM 1346 O O . MET A 1 161 ? 18.551 -0.575 2.090 1.00 76.31 161 MET A O 1
ATOM 1350 N N . ILE A 1 162 ? 19.534 -1.589 3.835 1.00 77.88 162 ILE A N 1
ATOM 1351 C CA . ILE A 1 162 ? 20.783 -1.879 3.120 1.00 77.88 162 ILE A CA 1
ATOM 1352 C C . ILE A 1 162 ? 20.505 -2.789 1.918 1.00 77.88 162 ILE A C 1
ATOM 1354 O O . ILE A 1 162 ? 21.021 -2.537 0.833 1.00 77.88 162 ILE A O 1
ATOM 1358 N N . LEU A 1 163 ? 19.644 -3.798 2.084 1.00 84.06 163 LEU A N 1
ATOM 1359 C CA . LEU A 1 163 ? 19.242 -4.694 1.000 1.00 84.06 163 LEU A CA 1
ATOM 1360 C C . LEU A 1 163 ? 18.573 -3.940 -0.160 1.00 84.06 163 LEU A C 1
ATOM 1362 O O . LEU A 1 163 ? 18.921 -4.162 -1.318 1.00 84.06 163 LEU A O 1
ATOM 1366 N N . VAL A 1 164 ? 17.639 -3.035 0.145 1.00 81.38 164 VAL A N 1
ATOM 1367 C CA . VAL A 1 164 ? 16.950 -2.207 -0.860 1.00 81.38 164 VAL A CA 1
ATOM 1368 C C . VAL A 1 164 ? 17.946 -1.334 -1.634 1.00 81.38 164 VAL A C 1
ATOM 1370 O O . VAL A 1 164 ? 17.919 -1.320 -2.864 1.00 81.38 164 VAL A O 1
ATOM 1373 N N . LEU A 1 165 ? 18.861 -0.662 -0.925 1.00 78.75 165 LEU A N 1
ATOM 1374 C CA . LEU A 1 165 ? 19.896 0.184 -1.532 1.00 78.75 165 LEU A CA 1
ATOM 1375 C C . LEU A 1 165 ? 20.838 -0.617 -2.439 1.00 78.75 165 LEU A C 1
ATOM 1377 O O . LEU A 1 165 ? 21.148 -0.195 -3.554 1.00 78.75 165 LEU A O 1
ATOM 1381 N N . LEU A 1 166 ? 21.276 -1.788 -1.973 1.00 79.62 166 LEU A N 1
ATOM 1382 C CA . LEU A 1 166 ? 22.183 -2.657 -2.716 1.00 79.62 166 LEU A CA 1
ATOM 1383 C C . LEU A 1 166 ? 21.526 -3.198 -3.988 1.00 79.62 166 LEU A C 1
ATOM 1385 O O . LEU A 1 166 ? 22.173 -3.236 -5.028 1.00 79.62 166 LEU A O 1
ATOM 1389 N N . THR A 1 167 ? 20.239 -3.550 -3.919 1.00 82.38 167 THR A N 1
ATOM 1390 C CA . THR A 1 167 ? 19.480 -4.079 -5.063 1.00 82.38 167 THR A CA 1
ATOM 1391 C C . THR A 1 167 ? 19.441 -3.083 -6.220 1.00 82.38 167 THR A C 1
ATOM 1393 O O . THR A 1 167 ? 19.736 -3.447 -7.353 1.00 82.38 167 THR A O 1
ATOM 1396 N N . VAL A 1 168 ? 19.120 -1.816 -5.945 1.00 77.94 168 VAL A N 1
ATOM 1397 C CA . VAL A 1 168 ? 19.075 -0.785 -6.993 1.00 77.94 168 VAL A CA 1
ATOM 1398 C C . VAL A 1 168 ? 20.472 -0.360 -7.425 1.00 77.94 168 VAL A C 1
ATOM 1400 O O . VAL A 1 168 ? 20.652 -0.043 -8.586 1.00 77.94 168 VAL A O 1
ATOM 1403 N N . SER A 1 169 ? 21.478 -0.393 -6.548 1.00 79.94 169 SER A N 1
ATOM 1404 C CA . SER A 1 169 ? 22.852 -0.006 -6.915 1.00 79.94 169 SER A CA 1
ATOM 1405 C C . SER A 1 169 ? 23.609 -1.095 -7.685 1.00 79.94 169 SER A C 1
ATOM 1407 O O . SER A 1 169 ? 24.733 -0.858 -8.125 1.00 79.94 169 SER A O 1
ATOM 1409 N N . PHE A 1 170 ? 23.032 -2.292 -7.831 1.00 81.69 170 PHE A N 1
ATOM 1410 C CA . PHE A 1 170 ? 23.732 -3.461 -8.360 1.00 81.69 170 PHE A CA 1
ATOM 1411 C C . PHE A 1 170 ? 24.251 -3.257 -9.793 1.00 81.69 170 PHE A C 1
ATOM 1413 O O . PHE A 1 170 ? 25.371 -3.665 -10.096 1.00 81.69 170 PHE A O 1
ATOM 1420 N N . TYR A 1 171 ? 23.505 -2.539 -10.642 1.00 81.31 171 TYR A N 1
ATOM 1421 C CA . TYR A 1 171 ? 23.909 -2.237 -12.025 1.00 81.31 171 TYR A CA 1
ATOM 1422 C C . TYR A 1 171 ? 25.246 -1.485 -12.122 1.00 81.31 171 TYR A C 1
ATOM 1424 O O . TYR A 1 171 ? 25.947 -1.591 -13.126 1.00 81.31 171 TYR A O 1
ATOM 1432 N N . ARG A 1 172 ? 25.638 -0.733 -11.081 1.00 81.81 172 ARG A N 1
ATOM 1433 C CA . ARG A 1 172 ? 26.895 0.032 -11.086 1.00 81.81 172 ARG A CA 1
ATOM 1434 C C . ARG A 1 172 ? 28.127 -0.865 -11.062 1.00 81.81 172 ARG A C 1
ATOM 1436 O O . ARG A 1 172 ? 29.187 -0.427 -11.497 1.00 81.81 172 ARG A O 1
ATOM 1443 N N . PHE A 1 173 ? 27.987 -2.101 -10.586 1.00 80.56 173 PHE A N 1
ATOM 1444 C CA . PHE A 1 173 ? 29.062 -3.092 -10.568 1.00 80.56 173 PHE A CA 1
ATOM 1445 C C . PHE A 1 173 ? 29.208 -3.848 -11.896 1.00 80.56 173 PHE A C 1
ATOM 1447 O O . PHE A 1 173 ? 30.157 -4.613 -12.049 1.00 80.56 173 PHE A O 1
ATOM 1454 N N . ILE A 1 174 ? 28.294 -3.639 -12.848 1.00 77.81 174 ILE A N 1
ATOM 1455 C CA . ILE A 1 174 ? 28.355 -4.227 -14.187 1.00 77.81 174 ILE A CA 1
ATOM 1456 C C . ILE A 1 174 ? 29.155 -3.286 -15.091 1.00 77.81 174 ILE A C 1
ATOM 1458 O O . ILE A 1 174 ? 28.865 -2.087 -15.167 1.00 77.81 174 ILE A O 1
ATOM 1462 N N . ALA A 1 175 ? 30.183 -3.829 -15.746 1.00 75.38 175 ALA A N 1
ATOM 1463 C CA . ALA A 1 175 ? 30.972 -3.101 -16.734 1.00 75.38 175 ALA A CA 1
ATOM 1464 C C . ALA A 1 175 ? 30.137 -2.841 -17.999 1.00 75.38 175 ALA A C 1
ATOM 1466 O O . ALA A 1 175 ? 29.324 -3.678 -18.380 1.00 75.38 175 ALA A O 1
ATOM 1467 N N . GLN A 1 176 ? 30.350 -1.693 -18.648 1.00 67.12 176 GLN A N 1
ATOM 1468 C CA . GLN A 1 176 ? 29.560 -1.251 -19.808 1.00 67.12 176 GLN A CA 1
ATOM 1469 C C . GLN A 1 176 ? 29.685 -2.172 -21.036 1.00 67.12 176 GLN A C 1
ATOM 1471 O O . GLN A 1 176 ? 28.801 -2.160 -21.881 1.00 67.12 176 GLN A O 1
ATOM 1476 N N . ASP A 1 177 ? 30.733 -2.997 -21.102 1.00 65.81 177 ASP A N 1
ATOM 1477 C CA . ASP A 1 177 ? 31.060 -3.810 -22.282 1.00 65.81 177 ASP A CA 1
ATOM 1478 C C . ASP A 1 177 ? 30.577 -5.272 -22.182 1.00 65.81 177 ASP A C 1
ATOM 1480 O O . ASP A 1 177 ? 30.909 -6.101 -23.030 1.00 65.81 177 ASP A O 1
ATOM 1484 N N . ILE A 1 178 ? 29.842 -5.626 -21.121 1.00 68.25 178 ILE A N 1
ATOM 1485 C CA . ILE A 1 178 ? 29.332 -6.988 -20.918 1.00 68.25 178 ILE A CA 1
ATOM 1486 C C . ILE A 1 178 ? 27.949 -7.093 -21.560 1.00 68.25 178 ILE A C 1
ATOM 1488 O O . ILE A 1 178 ? 27.013 -6.430 -21.121 1.00 68.25 178 ILE A O 1
ATOM 1492 N N . LEU A 1 179 ? 27.830 -7.950 -22.573 1.00 61.47 179 LEU A N 1
ATOM 1493 C CA . LEU A 1 179 ? 26.565 -8.262 -23.249 1.00 61.47 179 LEU A CA 1
ATOM 1494 C C . LEU A 1 179 ? 25.835 -9.441 -22.593 1.00 61.47 179 LEU A C 1
ATOM 1496 O O . LEU A 1 179 ? 24.608 -9.444 -22.540 1.00 61.47 179 LEU A O 1
ATOM 1500 N N . ASP A 1 180 ? 26.586 -10.379 -22.004 1.00 64.75 180 ASP A N 1
ATOM 1501 C CA . ASP A 1 180 ? 26.030 -11.647 -21.545 1.00 64.75 180 ASP A CA 1
ATOM 1502 C C . ASP A 1 180 ? 26.147 -11.806 -20.024 1.00 64.75 180 ASP A C 1
ATOM 1504 O O . ASP A 1 180 ? 27.240 -11.751 -19.449 1.00 64.75 180 ASP A O 1
ATOM 1508 N N . LEU A 1 181 ? 25.015 -12.037 -19.356 1.00 68.12 181 LEU A N 1
ATOM 1509 C CA . LEU A 1 181 ? 24.968 -12.373 -17.933 1.00 68.12 181 LEU A CA 1
ATOM 1510 C C . LEU A 1 181 ? 23.906 -13.440 -17.685 1.00 68.12 181 LEU A C 1
ATOM 1512 O O . LEU A 1 181 ? 22.709 -13.196 -17.818 1.00 68.12 181 LEU A O 1
ATOM 1516 N N . GLU A 1 182 ? 24.348 -14.613 -17.245 1.00 65.31 182 GLU A N 1
ATOM 1517 C CA . GLU A 1 182 ? 23.452 -15.654 -16.756 1.00 65.31 182 GLU A CA 1
ATOM 1518 C C . GLU A 1 182 ? 23.250 -15.471 -15.247 1.00 65.31 182 GLU A C 1
ATOM 1520 O O . GLU A 1 182 ? 24.170 -15.656 -14.444 1.00 65.31 182 GLU A O 1
ATOM 1525 N N . LEU A 1 183 ? 22.039 -15.086 -14.841 1.00 64.75 183 LEU A N 1
ATOM 1526 C CA . LEU A 1 183 ? 21.689 -14.910 -13.433 1.00 64.75 183 LEU A CA 1
ATOM 1527 C C . LEU A 1 183 ? 20.623 -15.933 -13.041 1.00 64.75 183 LEU A C 1
ATOM 1529 O O . LEU A 1 183 ? 19.504 -15.896 -13.541 1.00 64.75 183 LEU A O 1
ATOM 1533 N N . LEU A 1 184 ? 20.951 -16.835 -12.108 1.00 62.00 184 LEU A N 1
ATOM 1534 C CA . LEU A 1 184 ? 20.021 -17.853 -11.585 1.00 62.00 184 LEU A CA 1
ATOM 1535 C C . LEU A 1 184 ? 19.372 -18.732 -12.682 1.00 62.00 184 LEU A C 1
ATOM 1537 O O . LEU A 1 184 ? 18.233 -19.166 -12.525 1.00 62.00 184 LEU A O 1
ATOM 1541 N N . GLY A 1 185 ? 20.097 -19.003 -13.775 1.00 60.88 185 GLY A N 1
ATOM 1542 C CA . GLY A 1 185 ? 19.616 -19.804 -14.909 1.00 60.88 185 GLY A CA 1
ATOM 1543 C C . GLY A 1 185 ? 18.729 -19.042 -15.899 1.00 60.88 185 GLY A C 1
ATOM 1544 O O . GLY A 1 185 ? 18.123 -19.662 -16.771 1.00 60.88 185 GLY A O 1
ATOM 1545 N N . PHE A 1 186 ? 18.629 -17.716 -15.761 1.00 61.69 186 PHE A N 1
ATOM 1546 C CA . PHE A 1 186 ? 18.031 -16.842 -16.763 1.00 61.69 186 PHE A CA 1
ATOM 1547 C C . PHE A 1 186 ? 19.132 -16.190 -17.589 1.00 61.69 186 PHE A C 1
ATOM 1549 O O . PHE A 1 186 ? 20.036 -15.556 -17.042 1.00 61.69 186 PHE A O 1
ATOM 1556 N N . ASP A 1 187 ? 19.023 -16.348 -18.903 1.00 64.69 187 ASP A N 1
ATOM 1557 C CA . ASP A 1 187 ? 19.861 -15.663 -19.872 1.00 64.69 187 ASP A CA 1
ATOM 1558 C C . ASP A 1 187 ? 19.362 -14.222 -20.032 1.00 64.69 187 ASP A C 1
ATOM 1560 O O . ASP A 1 187 ? 18.286 -13.982 -20.586 1.00 64.69 187 ASP A O 1
ATOM 1564 N N . LEU A 1 188 ? 20.114 -13.265 -19.482 1.00 65.31 188 LEU A N 1
ATOM 1565 C CA . LEU A 1 188 ? 19.786 -11.840 -19.583 1.00 65.31 188 LEU A CA 1
ATOM 1566 C C . LEU A 1 188 ? 20.297 -11.213 -20.891 1.00 65.31 188 LEU A C 1
ATOM 1568 O O . LEU A 1 188 ? 20.007 -10.049 -21.149 1.00 65.31 188 LEU A O 1
ATOM 1572 N N . SER A 1 189 ? 21.023 -11.977 -21.711 1.00 57.22 189 SER A N 1
ATOM 1573 C CA . SER A 1 189 ? 21.712 -11.512 -22.923 1.00 57.22 189 SER A CA 1
ATOM 1574 C C . SER A 1 189 ? 20.768 -11.302 -24.112 1.00 57.22 189 SER A C 1
ATOM 1576 O O . SER A 1 189 ? 21.058 -10.532 -25.018 1.00 57.22 189 SER A O 1
ATOM 1578 N N . ASN A 1 190 ? 19.609 -11.969 -24.098 1.00 54.06 190 ASN A N 1
ATOM 1579 C CA . ASN A 1 190 ? 18.589 -11.907 -25.153 1.00 54.06 190 ASN A CA 1
ATOM 1580 C C . ASN A 1 190 ? 17.361 -11.076 -24.744 1.00 54.06 190 ASN A C 1
ATOM 1582 O O . ASN A 1 190 ? 16.242 -11.338 -25.189 1.00 54.06 190 ASN A O 1
ATOM 1586 N N . LEU A 1 191 ? 17.535 -10.124 -23.828 1.00 60.78 191 LEU A N 1
ATOM 1587 C CA . LEU A 1 191 ? 16.441 -9.278 -23.369 1.00 60.78 191 LEU A CA 1
ATOM 1588 C C . LEU A 1 191 ? 16.190 -8.118 -24.336 1.00 60.78 191 LEU A C 1
ATOM 1590 O O . LEU A 1 191 ? 17.054 -7.731 -25.107 1.00 60.78 191 LEU A O 1
ATOM 1594 N N . ILE A 1 192 ? 14.981 -7.558 -24.273 1.00 55.00 192 ILE A N 1
ATOM 1595 C CA . ILE A 1 192 ? 14.414 -6.589 -25.235 1.00 55.00 192 ILE A CA 1
ATOM 1596 C C . ILE A 1 192 ? 15.254 -5.292 -25.370 1.00 55.00 192 ILE A C 1
ATOM 1598 O O . ILE A 1 192 ? 15.017 -4.475 -26.255 1.00 55.00 192 ILE A O 1
ATOM 1602 N N . ILE A 1 193 ? 16.222 -5.073 -24.479 1.00 62.06 193 ILE A N 1
ATOM 1603 C CA . ILE A 1 193 ? 17.068 -3.883 -24.423 1.00 62.06 193 ILE A CA 1
ATOM 1604 C C . ILE A 1 193 ? 18.519 -4.325 -24.641 1.00 62.06 193 ILE A C 1
ATOM 1606 O O . ILE A 1 193 ? 19.070 -5.028 -23.797 1.00 62.06 193 ILE A O 1
ATOM 1610 N N . ASP A 1 194 ? 19.152 -3.831 -25.710 1.00 65.44 194 ASP A N 1
ATOM 1611 C CA . ASP A 1 194 ? 20.543 -4.128 -26.121 1.00 65.44 194 ASP A CA 1
ATOM 1612 C C . ASP A 1 194 ? 21.631 -3.624 -25.137 1.00 65.44 194 ASP A C 1
ATOM 1614 O O . ASP A 1 194 ? 22.818 -3.582 -25.458 1.00 65.44 194 ASP A O 1
ATOM 1618 N N . ASP A 1 195 ? 21.237 -3.208 -23.932 1.00 72.88 195 ASP A N 1
ATOM 1619 C CA . ASP A 1 195 ? 22.110 -2.740 -22.861 1.00 72.88 195 ASP A CA 1
ATOM 1620 C C . ASP A 1 195 ? 21.795 -3.523 -21.576 1.00 72.88 195 ASP A C 1
ATOM 1622 O O . ASP A 1 195 ? 20.774 -3.316 -20.901 1.00 72.88 195 ASP A O 1
ATOM 1626 N N . LEU A 1 196 ? 22.706 -4.434 -21.220 1.00 77.62 196 LEU A N 1
ATOM 1627 C CA . LEU A 1 196 ? 22.618 -5.252 -20.014 1.00 77.62 196 LEU A CA 1
ATOM 1628 C C . LEU A 1 196 ? 22.587 -4.392 -18.742 1.00 77.62 196 LEU A C 1
ATOM 1630 O O . LEU A 1 196 ? 21.875 -4.710 -17.785 1.00 77.62 196 LEU A O 1
ATOM 1634 N N . ARG A 1 197 ? 23.339 -3.287 -18.710 1.00 79.25 197 ARG A N 1
ATOM 1635 C CA . ARG A 1 197 ? 23.417 -2.401 -17.546 1.00 79.25 197 ARG A CA 1
ATOM 1636 C C . ARG A 1 197 ? 22.081 -1.706 -17.316 1.00 79.25 197 ARG A C 1
ATOM 1638 O O . ARG A 1 197 ? 21.582 -1.704 -16.187 1.00 79.25 197 ARG A O 1
ATOM 1645 N N . LEU A 1 198 ? 21.489 -1.172 -18.384 1.00 76.44 198 LEU A N 1
ATOM 1646 C CA . LEU A 1 198 ? 20.162 -0.555 -18.355 1.00 76.44 198 LEU A CA 1
ATOM 1647 C C . LEU A 1 198 ? 19.092 -1.571 -17.936 1.00 76.44 198 LEU A C 1
ATOM 1649 O O . LEU A 1 198 ? 18.245 -1.286 -17.088 1.00 76.44 198 LEU A O 1
ATOM 1653 N N . THR A 1 199 ? 19.182 -2.789 -18.463 1.00 77.31 199 THR A N 1
ATOM 1654 C CA . THR A 1 199 ? 18.282 -3.892 -18.124 1.00 77.31 199 THR A CA 1
ATOM 1655 C C . THR A 1 199 ? 18.334 -4.225 -16.634 1.00 77.31 199 THR A C 1
ATOM 1657 O O . THR A 1 199 ? 17.303 -4.229 -15.955 1.00 77.31 199 THR A O 1
ATOM 1660 N N . VAL A 1 200 ? 19.531 -4.436 -16.080 1.00 81.62 200 VAL A N 1
ATOM 1661 C CA . VAL A 1 200 ? 19.705 -4.735 -14.651 1.00 81.62 200 VAL A CA 1
ATOM 1662 C C . VAL A 1 200 ? 19.241 -3.577 -13.770 1.00 81.62 200 VAL A C 1
ATOM 1664 O O . VAL A 1 200 ? 18.657 -3.818 -12.711 1.00 81.62 200 VAL A O 1
ATOM 1667 N N . TRP A 1 201 ? 19.432 -2.329 -14.200 1.00 82.75 201 TRP A N 1
ATOM 1668 C CA . TRP A 1 201 ? 18.895 -1.166 -13.493 1.00 82.75 201 TRP A CA 1
ATOM 1669 C C . TRP A 1 201 ? 17.360 -1.175 -13.444 1.00 82.75 201 TRP A C 1
ATOM 1671 O O . TRP A 1 201 ? 16.782 -1.048 -12.360 1.00 82.75 201 TRP A O 1
ATOM 1681 N N . ILE A 1 202 ? 16.687 -1.425 -14.574 1.00 79.31 202 ILE A N 1
ATOM 1682 C CA . ILE A 1 202 ? 15.218 -1.514 -14.648 1.00 79.31 202 ILE A CA 1
ATOM 1683 C C . ILE A 1 202 ? 14.686 -2.642 -13.749 1.00 79.31 202 ILE A C 1
ATOM 1685 O O . ILE A 1 202 ? 13.729 -2.435 -12.990 1.00 79.31 202 ILE A O 1
ATOM 1689 N N . TYR A 1 203 ? 15.319 -3.819 -13.770 1.00 83.88 203 TYR A N 1
ATOM 1690 C CA . TYR A 1 203 ? 14.984 -4.906 -12.844 1.00 83.88 203 TYR A CA 1
ATOM 1691 C C . TYR A 1 203 ? 15.194 -4.496 -11.390 1.00 83.88 203 TYR A C 1
ATOM 1693 O O . TYR A 1 203 ? 14.311 -4.713 -10.557 1.00 83.88 203 TYR A O 1
ATOM 1701 N N . GLY A 1 204 ? 16.333 -3.873 -11.083 1.00 85.06 204 GLY A N 1
ATOM 1702 C CA . GLY A 1 204 ? 16.664 -3.382 -9.750 1.00 85.06 204 GLY A CA 1
ATOM 1703 C C . GLY A 1 204 ? 15.590 -2.444 -9.204 1.00 85.06 204 GLY A C 1
ATOM 1704 O O . GLY A 1 204 ? 15.146 -2.622 -8.068 1.00 85.06 204 GLY A O 1
ATOM 1705 N N . LEU A 1 205 ? 15.096 -1.508 -10.021 1.00 82.75 205 LEU A N 1
ATOM 1706 C CA . LEU A 1 205 ? 14.012 -0.592 -9.653 1.00 82.75 205 LEU A CA 1
ATOM 1707 C C . LEU A 1 205 ? 12.693 -1.324 -9.360 1.00 82.75 205 LEU A C 1
ATOM 1709 O O . LEU A 1 205 ? 12.070 -1.070 -8.323 1.00 82.75 205 LEU A O 1
ATOM 1713 N N . LYS A 1 206 ? 12.269 -2.260 -10.220 1.00 86.25 206 LYS A N 1
ATOM 1714 C CA . LYS A 1 206 ? 11.014 -3.011 -10.018 1.00 86.25 206 LYS A CA 1
ATOM 1715 C C . LYS A 1 206 ? 11.097 -3.960 -8.817 1.00 86.25 206 LYS A C 1
ATOM 1717 O O . LYS A 1 206 ? 10.161 -4.021 -8.018 1.00 86.25 206 LYS A O 1
ATOM 1722 N N . ILE A 1 207 ? 12.226 -4.647 -8.627 1.00 89.19 207 ILE A N 1
ATOM 1723 C CA . ILE A 1 207 ? 12.466 -5.521 -7.466 1.00 89.19 207 ILE A CA 1
ATOM 1724 C C . ILE A 1 207 ? 12.513 -4.695 -6.178 1.00 89.19 207 ILE A C 1
ATOM 1726 O O . ILE A 1 207 ? 11.913 -5.078 -5.176 1.00 89.19 207 ILE A O 1
ATOM 1730 N N . CYS A 1 208 ? 13.170 -3.538 -6.195 1.00 87.06 208 CYS A N 1
ATOM 1731 C CA . CYS A 1 208 ? 13.188 -2.610 -5.070 1.00 87.06 208 CYS A CA 1
ATOM 1732 C C . CYS A 1 208 ? 11.782 -2.164 -4.665 1.00 87.06 208 CYS A C 1
ATOM 1734 O O . CYS A 1 208 ? 11.413 -2.276 -3.491 1.00 87.06 208 CYS A O 1
ATOM 1736 N N . LEU A 1 209 ? 10.974 -1.718 -5.633 1.00 86.81 209 LEU A N 1
ATOM 1737 C CA . LEU A 1 209 ? 9.585 -1.342 -5.390 1.00 86.81 209 LEU A CA 1
ATOM 1738 C C . LEU A 1 209 ? 8.803 -2.507 -4.768 1.00 86.81 209 LEU A C 1
ATOM 1740 O O . LEU A 1 209 ? 8.119 -2.323 -3.758 1.00 86.81 209 LEU A O 1
ATOM 1744 N N . LEU A 1 210 ? 8.956 -3.716 -5.316 1.00 91.75 210 LEU A N 1
ATOM 1745 C CA . LEU A 1 210 ? 8.331 -4.927 -4.792 1.00 91.75 210 LEU A CA 1
ATOM 1746 C C . LEU A 1 210 ? 8.747 -5.202 -3.338 1.00 91.75 210 LEU A C 1
ATOM 1748 O O . LEU A 1 210 ? 7.884 -5.419 -2.486 1.00 91.75 210 LEU A O 1
ATOM 1752 N N . LEU A 1 211 ? 10.045 -5.145 -3.029 1.00 88.88 211 LEU A N 1
ATOM 1753 C CA . LEU A 1 211 ? 10.572 -5.348 -1.678 1.00 88.88 211 LEU A CA 1
ATOM 1754 C C . LEU A 1 211 ? 9.976 -4.341 -0.690 1.00 88.88 211 LEU A C 1
ATOM 1756 O O . LEU A 1 211 ? 9.520 -4.736 0.385 1.00 88.88 211 LEU A O 1
ATOM 1760 N N . VAL A 1 212 ? 9.934 -3.055 -1.051 1.00 86.50 212 VAL A N 1
ATOM 1761 C CA . VAL A 1 212 ? 9.360 -1.990 -0.212 1.00 86.50 212 VAL A CA 1
ATOM 1762 C C . VAL A 1 212 ? 7.871 -2.230 0.044 1.00 86.50 212 VAL A C 1
ATOM 1764 O O . VAL A 1 212 ? 7.424 -2.135 1.190 1.00 86.50 212 VAL A O 1
ATOM 1767 N N . LEU A 1 213 ? 7.100 -2.591 -0.984 1.00 90.19 213 LEU A N 1
ATOM 1768 C CA . LEU A 1 213 ? 5.668 -2.876 -0.856 1.00 90.19 213 LEU A CA 1
ATOM 1769 C C . LEU A 1 213 ? 5.398 -4.103 0.023 1.00 90.19 213 LEU A C 1
ATOM 1771 O O . LEU A 1 213 ? 4.534 -4.056 0.903 1.00 90.19 213 LEU A O 1
ATOM 1775 N N . VAL A 1 214 ? 6.155 -5.184 -0.172 1.00 91.50 214 VAL A N 1
ATOM 1776 C CA . VAL A 1 214 ? 6.058 -6.410 0.635 1.00 91.50 214 VAL A CA 1
ATOM 1777 C C . VAL A 1 214 ? 6.421 -6.119 2.090 1.00 91.50 214 VAL A C 1
ATOM 1779 O O . VAL A 1 214 ? 5.693 -6.500 3.012 1.00 91.50 214 VAL A O 1
ATOM 1782 N N . PHE A 1 215 ? 7.501 -5.377 2.321 1.00 87.25 215 PHE A N 1
ATOM 1783 C CA . PHE A 1 215 ? 7.889 -4.959 3.661 1.00 87.25 215 PHE A CA 1
ATOM 1784 C C . PHE A 1 215 ? 6.806 -4.104 4.328 1.00 87.25 215 PHE A C 1
ATOM 1786 O O . PHE A 1 215 ? 6.455 -4.328 5.494 1.00 87.25 215 PHE A O 1
ATOM 1793 N N . TRP A 1 216 ? 6.218 -3.159 3.591 1.00 87.50 216 TRP A N 1
ATOM 1794 C CA . TRP A 1 216 ? 5.132 -2.325 4.094 1.00 87.50 216 TRP A CA 1
ATOM 1795 C C . TRP A 1 216 ? 3.888 -3.154 4.444 1.00 87.50 216 TRP A C 1
ATOM 1797 O O . TRP A 1 216 ? 3.293 -2.963 5.512 1.00 87.50 216 TRP A O 1
ATOM 1807 N N . PHE A 1 217 ? 3.544 -4.139 3.613 1.00 91.19 217 PHE A N 1
ATOM 1808 C CA . PHE A 1 217 ? 2.441 -5.068 3.854 1.00 91.19 217 PHE A CA 1
ATOM 1809 C C . PHE A 1 217 ? 2.597 -5.843 5.173 1.00 91.19 217 PHE A C 1
ATOM 1811 O O . PHE A 1 217 ? 1.635 -5.975 5.942 1.00 91.19 217 PHE A O 1
ATOM 1818 N N . PHE A 1 218 ? 3.803 -6.330 5.476 1.00 87.62 218 PHE A N 1
ATOM 1819 C CA . PHE A 1 218 ? 4.069 -7.037 6.733 1.00 87.62 218 PHE A CA 1
ATOM 1820 C C . PHE A 1 218 ? 4.174 -6.102 7.942 1.00 87.62 218 PHE A C 1
ATOM 1822 O O . PHE A 1 218 ? 3.777 -6.482 9.045 1.00 87.62 218 PHE A O 1
ATOM 1829 N N . SER A 1 219 ? 4.632 -4.867 7.741 1.00 82.81 219 SER A N 1
ATOM 1830 C CA . SER A 1 219 ? 4.802 -3.876 8.812 1.00 82.81 219 SER A CA 1
ATOM 1831 C C . SER A 1 219 ? 3.478 -3.305 9.339 1.00 82.81 219 SER A C 1
ATOM 1833 O O . SER A 1 219 ? 3.409 -2.795 10.459 1.00 82.81 219 SER A O 1
ATOM 1835 N N . VAL A 1 220 ? 2.400 -3.373 8.553 1.00 85.69 220 VAL A N 1
ATOM 1836 C CA . VAL A 1 220 ? 1.095 -2.808 8.917 1.00 85.69 220 VAL A CA 1
ATOM 1837 C C . VAL A 1 220 ? 0.157 -3.873 9.491 1.00 85.69 220 VAL A C 1
ATOM 1839 O O . VAL A 1 220 ? -0.079 -4.931 8.910 1.00 85.69 220 VAL A O 1
ATOM 1842 N N . ASN A 1 221 ? -0.484 -3.555 10.621 1.00 85.19 221 ASN A N 1
ATOM 1843 C CA . ASN A 1 221 ? -1.540 -4.375 11.230 1.00 85.19 221 ASN A CA 1
ATOM 1844 C C . ASN A 1 221 ? -2.928 -3.718 11.091 1.00 85.19 221 ASN A C 1
ATOM 1846 O O . ASN A 1 221 ? -3.622 -3.425 12.069 1.00 85.19 221 ASN A O 1
ATOM 1850 N N . LYS A 1 222 ? -3.302 -3.393 9.851 1.00 89.25 222 LYS A N 1
ATOM 1851 C CA . LYS A 1 222 ? -4.588 -2.790 9.470 1.00 89.25 222 LYS A CA 1
ATOM 1852 C C . LYS A 1 222 ? -5.181 -3.569 8.306 1.00 89.25 222 LYS A C 1
ATOM 1854 O O . LYS A 1 222 ? -4.442 -4.109 7.497 1.00 89.25 222 LYS A O 1
ATOM 1859 N N . TRP A 1 223 ? -6.505 -3.600 8.202 1.00 92.88 223 TRP A N 1
ATOM 1860 C CA . TRP A 1 223 ? -7.194 -4.345 7.144 1.00 92.88 223 TRP A CA 1
ATOM 1861 C C . TRP A 1 223 ? -6.940 -3.758 5.746 1.00 92.88 223 TRP A C 1
ATOM 1863 O O . TRP A 1 223 ? -6.852 -4.503 4.783 1.00 92.88 223 TRP A O 1
ATOM 1873 N N . TRP A 1 224 ? -6.752 -2.441 5.616 1.00 93.75 224 TRP A N 1
ATOM 1874 C CA . TRP A 1 224 ? -6.496 -1.817 4.313 1.00 93.75 224 TRP A CA 1
ATOM 1875 C C . TRP A 1 224 ? -5.165 -2.253 3.692 1.00 93.75 224 TRP A C 1
ATOM 1877 O O . TRP A 1 224 ? -4.969 -2.054 2.501 1.00 93.75 224 TRP A O 1
ATOM 1887 N N . LYS A 1 225 ? -4.255 -2.879 4.459 1.00 93.50 225 LYS A N 1
ATOM 1888 C CA . LYS A 1 225 ? -2.961 -3.349 3.945 1.00 93.50 225 LYS A CA 1
ATOM 1889 C C . LYS A 1 225 ? -3.110 -4.328 2.785 1.00 93.50 225 LYS A C 1
ATOM 1891 O O . LYS A 1 225 ? -2.246 -4.371 1.928 1.00 93.50 225 LYS A O 1
ATOM 1896 N N . TYR A 1 226 ? -4.209 -5.082 2.734 1.00 95.25 226 TYR A N 1
ATOM 1897 C CA . TYR A 1 226 ? -4.477 -6.004 1.632 1.00 95.25 226 TYR A CA 1
ATOM 1898 C C . TYR A 1 226 ? -4.691 -5.278 0.299 1.00 95.25 226 TYR A C 1
ATOM 1900 O O . TYR A 1 226 ? -4.514 -5.892 -0.743 1.00 95.25 226 TYR A O 1
ATOM 1908 N N . ALA A 1 227 ? -4.966 -3.969 0.304 1.00 95.88 227 ALA A N 1
ATOM 1909 C CA . ALA A 1 227 ? -4.971 -3.168 -0.916 1.00 95.88 227 ALA A CA 1
ATOM 1910 C C . ALA A 1 227 ? -3.575 -3.040 -1.541 1.00 95.88 227 ALA A C 1
ATOM 1912 O O . ALA A 1 227 ? -3.486 -2.897 -2.754 1.00 95.88 227 ALA A O 1
ATOM 1913 N N . LEU A 1 228 ? -2.496 -3.175 -0.753 1.00 95.00 228 LEU A N 1
ATOM 1914 C CA . LEU A 1 228 ? -1.118 -3.222 -1.265 1.00 95.00 228 LEU A CA 1
ATOM 1915 C C . LEU A 1 228 ? -0.848 -4.465 -2.118 1.00 95.00 228 LEU A C 1
ATOM 1917 O O . LEU A 1 228 ? 0.110 -4.471 -2.882 1.00 95.00 228 LEU A O 1
ATOM 1921 N N . LEU A 1 229 ? -1.686 -5.503 -2.032 1.00 95.94 229 LEU A N 1
ATOM 1922 C CA . LEU A 1 229 ? -1.552 -6.653 -2.922 1.00 95.94 229 LEU A CA 1
ATOM 1923 C C . LEU A 1 229 ? -1.807 -6.271 -4.387 1.00 95.94 229 LEU A C 1
ATOM 1925 O O . LEU A 1 229 ? -1.257 -6.925 -5.258 1.00 95.94 229 LEU A O 1
ATOM 1929 N N . SER A 1 230 ? -2.568 -5.204 -4.666 1.00 95.44 230 SER A N 1
ATOM 1930 C CA . SER A 1 230 ? -2.773 -4.709 -6.035 1.00 95.44 230 SER A CA 1
ATOM 1931 C C . SER A 1 230 ? -1.455 -4.254 -6.685 1.00 95.44 230 SER A C 1
ATOM 1933 O O . SER A 1 230 ? -1.056 -4.870 -7.674 1.00 95.44 230 SER A O 1
ATOM 1935 N N . PRO A 1 231 ? -0.712 -3.275 -6.120 1.00 93.81 231 PRO A N 1
ATOM 1936 C CA . PRO A 1 231 ? 0.600 -2.917 -6.651 1.00 93.81 231 PRO A CA 1
ATOM 1937 C C . PRO A 1 231 ? 1.585 -4.083 -6.662 1.00 93.81 231 PRO A C 1
ATOM 1939 O O . PRO A 1 231 ? 2.300 -4.242 -7.639 1.00 93.81 231 PRO A O 1
ATOM 1942 N N . ILE A 1 232 ? 1.598 -4.926 -5.622 1.00 95.06 232 ILE A N 1
ATOM 1943 C CA . ILE A 1 232 ? 2.489 -6.098 -5.572 1.00 95.06 232 ILE A CA 1
ATOM 1944 C C . ILE A 1 232 ? 2.230 -7.029 -6.761 1.00 95.06 232 ILE A C 1
ATOM 1946 O O . ILE A 1 232 ? 3.178 -7.437 -7.425 1.00 95.06 232 ILE A O 1
ATOM 1950 N N . LEU A 1 233 ? 0.964 -7.348 -7.047 1.00 94.81 233 LEU A N 1
ATOM 1951 C CA . LEU A 1 233 ? 0.596 -8.196 -8.179 1.00 94.81 233 LEU A CA 1
ATOM 1952 C C . LEU A 1 233 ? 1.051 -7.571 -9.494 1.00 94.81 233 LEU A C 1
ATOM 1954 O O . LEU A 1 233 ? 1.743 -8.229 -10.261 1.00 94.81 233 LEU A O 1
ATOM 1958 N N . ILE A 1 234 ? 0.721 -6.301 -9.730 1.00 91.88 234 ILE A N 1
ATOM 1959 C CA . ILE A 1 234 ? 1.076 -5.615 -10.978 1.00 91.88 234 ILE A CA 1
ATOM 1960 C C . ILE A 1 234 ? 2.595 -5.575 -11.169 1.00 91.88 234 ILE A C 1
ATOM 1962 O O . ILE A 1 234 ? 3.076 -5.904 -12.247 1.00 91.88 234 ILE A O 1
ATOM 1966 N N . THR A 1 235 ? 3.367 -5.279 -10.120 1.00 90.31 235 THR A N 1
ATOM 1967 C CA . THR A 1 235 ? 4.835 -5.293 -10.195 1.00 90.31 235 THR A CA 1
ATOM 1968 C C . THR A 1 235 ? 5.400 -6.696 -10.452 1.00 90.31 235 THR A C 1
ATOM 1970 O O . THR A 1 235 ? 6.392 -6.828 -11.164 1.00 90.31 235 THR A O 1
ATOM 1973 N N . IL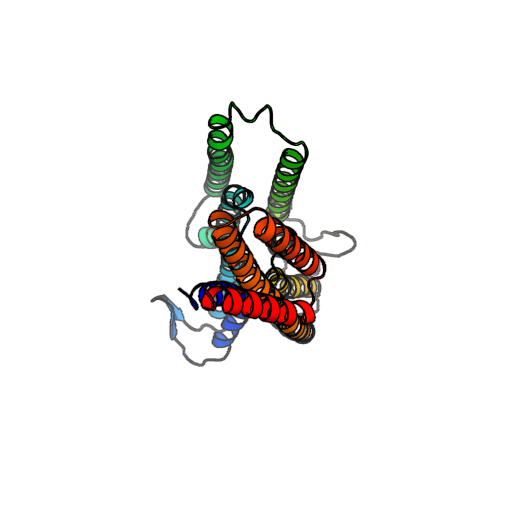E A 1 236 ? 4.773 -7.763 -9.942 1.00 92.38 236 ILE A N 1
ATOM 1974 C CA . ILE A 1 236 ? 5.170 -9.145 -10.270 1.00 92.38 236 ILE A CA 1
ATOM 1975 C C . ILE A 1 236 ? 4.941 -9.441 -11.759 1.00 92.38 236 ILE A C 1
ATOM 1977 O O . ILE A 1 236 ? 5.832 -9.992 -12.405 1.00 92.38 236 ILE A O 1
ATOM 1981 N N . PHE A 1 237 ? 3.787 -9.059 -12.317 1.00 90.06 237 PHE A N 1
ATOM 1982 C CA . PHE A 1 237 ? 3.518 -9.224 -13.752 1.00 90.06 237 PHE A CA 1
ATOM 1983 C C . PHE A 1 237 ? 4.484 -8.402 -14.610 1.00 90.06 237 PHE A C 1
ATOM 1985 O O . PHE A 1 237 ? 5.004 -8.921 -15.591 1.00 90.06 237 PHE A O 1
ATOM 1992 N N . GLN A 1 238 ? 4.808 -7.179 -14.188 1.00 86.50 238 GLN A N 1
ATOM 1993 C CA . GLN A 1 238 ? 5.820 -6.337 -14.827 1.00 86.50 238 GLN A CA 1
ATOM 1994 C C . GLN A 1 238 ? 7.199 -7.003 -14.880 1.00 86.50 238 GLN A C 1
ATOM 1996 O O . GLN A 1 238 ? 7.835 -7.018 -15.927 1.00 86.50 238 GLN A O 1
ATOM 2001 N N . ILE A 1 239 ? 7.672 -7.566 -13.762 1.00 86.81 239 ILE A N 1
ATOM 2002 C CA . ILE A 1 239 ? 8.963 -8.275 -13.718 1.00 86.81 239 ILE A CA 1
ATOM 2003 C C . ILE A 1 239 ? 8.928 -9.508 -14.624 1.00 86.81 239 ILE A C 1
ATOM 2005 O O . ILE A 1 239 ? 9.896 -9.792 -15.320 1.00 86.81 239 ILE A O 1
ATOM 2009 N N . ARG A 1 240 ? 7.812 -10.241 -14.636 1.00 86.38 240 ARG A N 1
ATOM 2010 C CA . ARG A 1 240 ? 7.650 -11.423 -15.485 1.00 86.38 240 ARG A CA 1
ATOM 2011 C C . ARG A 1 240 ? 7.653 -11.067 -16.974 1.00 86.38 240 ARG A C 1
ATOM 2013 O O . ARG A 1 240 ? 8.237 -11.806 -17.755 1.00 86.38 240 ARG A O 1
ATOM 2020 N N . ASN A 1 241 ? 7.006 -9.971 -17.363 1.00 80.00 241 ASN A N 1
ATOM 2021 C CA . ASN A 1 241 ? 6.940 -9.552 -18.764 1.00 80.00 241 ASN A CA 1
ATOM 2022 C C . ASN A 1 241 ? 8.298 -9.060 -19.268 1.00 80.00 241 ASN A C 1
ATOM 2024 O O . ASN A 1 241 ? 8.671 -9.393 -20.385 1.00 80.00 241 ASN A O 1
ATOM 2028 N N . LEU A 1 242 ? 9.094 -8.409 -18.413 1.00 77.69 242 LEU A N 1
ATOM 2029 C CA . LEU A 1 242 ? 10.491 -8.105 -18.735 1.00 77.69 242 LEU A CA 1
ATOM 2030 C C . LEU A 1 242 ? 11.326 -9.354 -19.050 1.00 77.69 242 LEU A C 1
ATOM 2032 O O . LEU A 1 242 ? 12.261 -9.260 -19.833 1.00 77.69 242 LEU A O 1
ATOM 2036 N N . LEU A 1 243 ? 11.023 -10.504 -18.435 1.00 77.56 243 LEU A N 1
ATOM 2037 C CA . LEU A 1 243 ? 11.754 -11.760 -18.655 1.00 77.56 243 LEU A CA 1
ATOM 2038 C C . LEU A 1 243 ? 11.328 -12.478 -19.943 1.00 77.56 243 LEU A C 1
ATOM 2040 O O . LEU A 1 243 ? 11.887 -13.526 -20.260 1.00 77.56 243 LEU A O 1
ATOM 2044 N N . ASN A 1 244 ? 10.315 -11.976 -20.656 1.00 75.81 244 ASN A N 1
ATOM 2045 C CA . ASN A 1 244 ? 9.795 -12.617 -21.853 1.00 75.81 244 ASN A CA 1
ATOM 2046 C C . ASN A 1 244 ? 10.370 -11.952 -23.118 1.00 75.81 244 ASN A C 1
ATOM 2048 O O . ASN A 1 244 ? 9.886 -10.891 -23.507 1.00 75.81 244 ASN A O 1
ATOM 2052 N N . PRO A 1 245 ? 11.341 -12.580 -23.805 1.00 64.75 245 PRO A N 1
ATOM 2053 C CA . PRO A 1 245 ? 11.997 -11.991 -24.975 1.00 64.75 245 PRO A CA 1
ATOM 2054 C C . PRO A 1 245 ? 11.077 -11.880 -26.201 1.00 64.75 245 PRO A C 1
ATOM 2056 O O . PRO A 1 245 ? 11.398 -11.174 -27.146 1.00 64.75 245 PRO A O 1
ATOM 2059 N N . ASN A 1 246 ? 9.922 -12.559 -26.196 1.00 64.25 246 ASN A N 1
ATOM 2060 C CA . ASN A 1 246 ? 8.986 -12.586 -27.326 1.00 64.25 246 ASN A CA 1
ATOM 2061 C C . ASN A 1 246 ? 7.896 -11.498 -27.248 1.00 64.25 246 ASN A C 1
ATOM 2063 O O . ASN A 1 246 ? 6.917 -11.565 -27.994 1.00 64.25 246 ASN A O 1
ATOM 2067 N N . GLN A 1 247 ? 7.983 -10.558 -26.301 1.00 62.72 247 GLN A N 1
ATOM 2068 C CA . GLN A 1 247 ? 7.018 -9.465 -26.173 1.00 62.72 247 GLN A CA 1
ATOM 2069 C C . GLN A 1 247 ? 7.596 -8.163 -26.733 1.00 62.72 247 GLN A C 1
ATOM 2071 O O . GLN A 1 247 ? 8.312 -7.448 -26.045 1.00 62.72 247 GLN A O 1
ATOM 2076 N N . ASP A 1 248 ? 7.205 -7.827 -27.966 1.00 53.62 248 ASP A N 1
ATOM 2077 C CA . ASP A 1 248 ? 7.593 -6.578 -28.646 1.00 53.62 248 ASP A CA 1
ATOM 2078 C C . ASP A 1 248 ? 6.931 -5.320 -28.045 1.00 53.62 248 ASP A C 1
ATOM 2080 O O . ASP A 1 248 ? 7.315 -4.194 -28.356 1.00 53.62 248 ASP A O 1
ATOM 2084 N N . VAL A 1 249 ? 5.913 -5.493 -27.192 1.00 54.38 249 VAL A N 1
ATOM 2085 C CA . VAL A 1 249 ? 5.160 -4.393 -26.573 1.00 54.38 249 VAL A CA 1
ATOM 2086 C C . VAL A 1 249 ? 5.400 -4.396 -25.070 1.00 54.38 249 VAL A C 1
ATOM 2088 O O . VAL A 1 249 ? 4.819 -5.194 -24.330 1.00 54.38 249 VAL A O 1
ATOM 2091 N N . PHE A 1 250 ? 6.239 -3.461 -24.630 1.00 54.44 250 PHE A N 1
ATOM 2092 C CA . PHE A 1 250 ? 6.395 -3.109 -23.227 1.00 54.44 250 PHE A CA 1
ATOM 2093 C C . PHE A 1 250 ? 5.036 -2.663 -22.642 1.00 54.44 250 PHE A C 1
ATOM 2095 O O . PHE A 1 250 ? 4.316 -1.847 -23.213 1.00 54.44 250 PHE A O 1
ATOM 2102 N N . ASP A 1 251 ? 4.684 -3.224 -21.484 1.00 54.12 251 ASP A N 1
ATOM 2103 C CA . ASP A 1 251 ? 3.751 -2.651 -20.502 1.00 54.12 251 ASP A CA 1
ATOM 2104 C C . ASP A 1 251 ? 2.226 -2.720 -20.745 1.00 54.12 251 ASP A C 1
ATOM 2106 O O . ASP A 1 251 ? 1.448 -2.370 -19.852 1.00 54.12 251 ASP A O 1
ATOM 2110 N N . GLU A 1 252 ? 1.731 -3.218 -21.883 1.00 62.31 252 GLU A N 1
ATOM 2111 C CA . GLU A 1 252 ? 0.273 -3.281 -22.113 1.00 62.31 252 GLU A CA 1
ATOM 2112 C C . GLU A 1 252 ? -0.423 -4.514 -21.523 1.00 62.31 252 GLU A C 1
ATOM 2114 O O . GLU A 1 252 ? -1.584 -4.445 -21.101 1.00 62.31 252 GLU A O 1
ATOM 2119 N N . TYR A 1 253 ? 0.278 -5.646 -21.497 1.00 72.44 253 TYR A N 1
ATOM 2120 C CA . TYR A 1 253 ? -0.315 -6.941 -21.163 1.00 72.44 253 TYR A CA 1
ATOM 2121 C C . TYR A 1 253 ? -0.416 -7.186 -19.658 1.00 72.44 253 TYR A C 1
ATOM 2123 O O . TYR A 1 253 ? -1.377 -7.797 -19.201 1.00 72.44 253 TYR A O 1
ATOM 2131 N N . GLU A 1 254 ? 0.497 -6.635 -18.863 1.00 82.69 254 GLU A N 1
ATOM 2132 C CA . GLU A 1 254 ? 0.607 -6.919 -17.427 1.00 82.69 254 GLU A CA 1
ATOM 2133 C C . GLU A 1 254 ? -0.658 -6.605 -16.620 1.00 82.69 254 GLU A C 1
ATOM 2135 O O . GLU A 1 254 ? -1.065 -7.402 -15.775 1.00 82.69 254 GLU A O 1
ATOM 2140 N N . ILE A 1 255 ? -1.316 -5.468 -16.877 1.00 82.00 255 ILE A N 1
ATOM 2141 C CA . ILE A 1 255 ? -2.531 -5.086 -16.143 1.00 82.00 255 ILE A CA 1
ATOM 2142 C C . ILE A 1 255 ? -3.714 -5.949 -16.585 1.00 82.00 255 ILE A C 1
ATOM 2144 O O . ILE A 1 255 ? -4.534 -6.340 -15.752 1.00 82.00 255 ILE A O 1
ATOM 2148 N N . ILE A 1 256 ? -3.794 -6.269 -17.878 1.00 84.25 256 ILE A N 1
ATOM 2149 C CA . ILE A 1 256 ? -4.846 -7.127 -18.436 1.00 84.25 256 ILE A CA 1
ATOM 2150 C C . ILE A 1 256 ? -4.706 -8.546 -17.874 1.00 84.25 256 ILE A C 1
ATOM 2152 O O . ILE A 1 256 ? -5.687 -9.139 -17.429 1.00 84.25 256 ILE A O 1
ATOM 2156 N N . GLU A 1 257 ? -3.483 -9.064 -17.807 1.00 86.56 257 GLU A N 1
ATOM 2157 C CA . GLU A 1 257 ? -3.170 -10.372 -17.232 1.00 86.56 257 GLU A CA 1
ATOM 2158 C C . GLU A 1 257 ? -3.374 -10.409 -15.714 1.00 86.56 257 GLU A C 1
ATOM 2160 O O . GLU A 1 257 ? -3.815 -11.425 -15.172 1.00 86.56 257 GLU A O 1
ATOM 2165 N N . ALA A 1 258 ? -3.118 -9.297 -15.019 1.00 89.88 258 ALA A N 1
ATOM 2166 C CA . ALA A 1 258 ? -3.390 -9.165 -13.593 1.00 89.88 258 ALA A CA 1
ATOM 2167 C C . ALA A 1 258 ? -4.889 -9.018 -13.280 1.00 89.88 258 ALA A C 1
ATOM 2169 O O . ALA A 1 258 ? -5.304 -9.280 -12.148 1.00 89.88 258 ALA A O 1
ATOM 2170 N N . LEU A 1 259 ? -5.720 -8.615 -14.248 1.00 90.94 259 LEU A N 1
ATOM 2171 C CA . LEU A 1 259 ? -7.117 -8.232 -14.029 1.00 90.94 259 LEU A CA 1
ATOM 2172 C C . LEU A 1 259 ? -7.970 -9.304 -13.321 1.00 90.94 259 LEU A C 1
ATOM 2174 O O . LEU A 1 259 ? -8.710 -8.935 -12.400 1.00 90.94 259 LEU A O 1
ATOM 2178 N N . PRO A 1 260 ? -7.878 -10.612 -13.647 1.00 93.62 260 PRO A N 1
ATOM 2179 C CA . PRO A 1 260 ? -8.620 -11.644 -12.923 1.00 93.62 260 PRO A CA 1
ATOM 2180 C C . PRO A 1 260 ? -8.248 -11.695 -11.433 1.00 93.62 260 PRO A C 1
ATOM 2182 O O . PRO A 1 260 ? -9.124 -11.773 -10.567 1.00 93.62 260 PRO A O 1
ATOM 2185 N N . LEU A 1 261 ? -6.954 -11.577 -11.120 1.00 95.19 261 LEU A N 1
ATOM 2186 C CA . LEU A 1 261 ? -6.452 -11.576 -9.744 1.00 95.19 261 LEU A CA 1
ATOM 2187 C C . LEU A 1 261 ? -6.810 -10.280 -9.010 1.00 95.19 261 LEU A C 1
ATOM 2189 O O . LEU A 1 261 ? -7.213 -10.332 -7.848 1.00 95.19 261 LEU A O 1
ATOM 2193 N N . LEU A 1 262 ? -6.731 -9.129 -9.682 1.00 94.69 262 LEU A N 1
ATOM 2194 C CA . LEU A 1 262 ? -7.151 -7.837 -9.133 1.00 94.69 262 LEU A CA 1
ATOM 2195 C C . LEU A 1 262 ? -8.649 -7.824 -8.819 1.00 94.69 262 LEU A C 1
ATOM 2197 O O . LEU A 1 262 ? -9.054 -7.336 -7.765 1.00 94.69 262 LEU A O 1
ATOM 2201 N N . THR A 1 263 ? -9.472 -8.413 -9.687 1.00 94.88 263 THR A N 1
ATOM 2202 C CA . THR A 1 263 ? -10.922 -8.536 -9.475 1.00 94.88 263 THR A CA 1
ATOM 2203 C C . THR A 1 263 ? -11.220 -9.402 -8.255 1.00 94.88 263 THR A C 1
ATOM 2205 O O . THR A 1 263 ? -11.988 -9.005 -7.376 1.00 94.88 263 THR A O 1
ATOM 2208 N N . PHE A 1 264 ? -10.563 -10.559 -8.146 1.00 96.50 264 PHE A N 1
ATOM 2209 C CA . PHE A 1 264 ? -10.673 -11.415 -6.966 1.00 96.50 264 PHE A CA 1
ATOM 2210 C C . PHE A 1 264 ? -10.233 -10.684 -5.686 1.00 96.50 264 PHE A C 1
ATOM 2212 O O . PHE A 1 264 ? -10.923 -10.727 -4.663 1.00 96.50 264 PHE A O 1
ATOM 2219 N N . LEU A 1 265 ? -9.123 -9.945 -5.751 1.00 96.38 265 LEU A N 1
ATOM 2220 C CA . LEU A 1 265 ? -8.619 -9.145 -4.640 1.00 96.38 265 LEU A CA 1
ATOM 2221 C C . LEU A 1 265 ? -9.598 -8.030 -4.233 1.00 96.38 265 LEU A C 1
ATOM 2223 O O . LEU A 1 265 ? -9.791 -7.797 -3.039 1.00 96.38 265 LEU A O 1
ATOM 2227 N N . ALA A 1 266 ? -10.253 -7.371 -5.191 1.00 95.75 266 ALA A N 1
ATOM 2228 C CA . ALA A 1 266 ? -11.263 -6.350 -4.921 1.00 95.75 266 ALA A CA 1
ATOM 2229 C C . ALA A 1 266 ? -12.467 -6.927 -4.157 1.00 95.75 266 ALA A C 1
ATOM 2231 O O . ALA A 1 266 ? -12.918 -6.338 -3.169 1.00 95.75 266 ALA A O 1
ATOM 2232 N N . LEU A 1 267 ? -12.946 -8.115 -4.547 1.00 96.44 267 LEU A N 1
ATOM 2233 C CA . LEU A 1 267 ? -14.008 -8.823 -3.823 1.00 96.44 267 LEU A CA 1
ATOM 2234 C C . LEU A 1 267 ? -13.583 -9.156 -2.388 1.00 96.44 267 LEU A C 1
ATOM 2236 O O . LEU A 1 267 ? -14.327 -8.905 -1.435 1.00 96.44 267 LEU A O 1
ATOM 2240 N N . LEU A 1 268 ? -12.357 -9.653 -2.214 1.00 95.88 268 LEU A N 1
ATOM 2241 C CA . LEU A 1 268 ? -11.791 -9.946 -0.899 1.00 95.88 268 LEU A CA 1
ATOM 2242 C C . LEU A 1 268 ? -11.699 -8.680 -0.029 1.00 95.88 268 LEU A C 1
ATOM 2244 O O . LEU A 1 268 ? -12.046 -8.713 1.154 1.00 95.88 268 LEU A O 1
ATOM 2248 N N . LEU A 1 269 ? -11.313 -7.539 -0.607 1.00 95.81 269 LEU A N 1
ATOM 2249 C CA . LEU A 1 269 ? -11.272 -6.253 0.094 1.00 95.81 269 LEU A CA 1
ATOM 2250 C C . LEU A 1 269 ? -12.648 -5.781 0.559 1.00 95.81 269 LEU A C 1
ATOM 2252 O O . LEU A 1 269 ? -12.753 -5.247 1.664 1.00 95.81 269 LEU A O 1
ATOM 2256 N N . ILE A 1 270 ? -13.705 -6.004 -0.225 1.00 94.69 270 ILE A N 1
ATOM 2257 C CA . ILE A 1 270 ? -15.081 -5.681 0.182 1.00 94.69 270 ILE A CA 1
ATOM 2258 C C . ILE A 1 270 ? -15.472 -6.498 1.423 1.00 94.69 270 ILE A C 1
ATOM 2260 O O . ILE A 1 270 ? -15.974 -5.938 2.404 1.00 94.69 270 ILE A O 1
ATOM 2264 N N . VAL A 1 271 ? -15.182 -7.803 1.428 1.00 94.81 271 VAL A N 1
ATOM 2265 C CA . VAL A 1 271 ? -15.469 -8.693 2.568 1.00 94.81 271 VAL A CA 1
ATOM 2266 C C . VAL A 1 271 ? -14.677 -8.277 3.815 1.00 94.81 271 VAL A C 1
ATOM 2268 O O . VAL A 1 271 ? -15.233 -8.166 4.916 1.00 94.81 271 VAL A O 1
ATOM 2271 N N . LEU A 1 272 ? -13.386 -7.979 3.654 1.00 93.25 272 LEU A N 1
ATOM 2272 C CA . LEU A 1 272 ? -12.536 -7.506 4.748 1.00 93.25 272 LEU A CA 1
ATOM 2273 C C . LEU A 1 272 ? -12.980 -6.143 5.286 1.00 93.25 272 LEU A C 1
ATOM 2275 O O . LEU A 1 272 ? -12.984 -5.935 6.500 1.00 93.25 272 LEU A O 1
ATOM 2279 N N . SER A 1 273 ? -13.386 -5.230 4.405 1.00 93.19 273 SER A N 1
ATOM 2280 C CA . SER A 1 273 ? -13.895 -3.907 4.763 1.00 93.19 273 SER A CA 1
ATOM 2281 C C . SER A 1 273 ? -15.165 -4.008 5.608 1.00 93.19 273 SER A C 1
ATOM 2283 O O . SER A 1 273 ? -15.284 -3.314 6.621 1.00 93.19 273 SER A O 1
ATOM 2285 N N . LYS A 1 274 ? -16.082 -4.924 5.264 1.00 90.19 274 LYS A N 1
ATOM 2286 C CA . LYS A 1 274 ? -17.282 -5.196 6.069 1.00 90.19 274 LYS A CA 1
ATOM 2287 C C . LYS A 1 274 ? -16.909 -5.678 7.474 1.00 90.19 274 LYS A C 1
ATOM 2289 O O . LYS A 1 274 ? -17.324 -5.079 8.461 1.00 90.19 274 LYS A O 1
ATOM 2294 N N . THR A 1 275 ? -16.029 -6.674 7.562 1.00 88.44 275 THR A N 1
ATOM 2295 C CA . THR A 1 275 ? -15.554 -7.213 8.849 1.00 88.44 275 THR A CA 1
ATOM 2296 C C . THR A 1 275 ? -14.851 -6.140 9.691 1.00 88.44 275 THR A C 1
ATOM 2298 O O . THR A 1 275 ? -15.009 -6.064 10.913 1.00 88.44 275 THR A O 1
ATOM 2301 N N . ALA A 1 276 ? -14.079 -5.264 9.044 1.00 88.88 276 ALA A N 1
ATOM 2302 C CA . ALA A 1 276 ? -13.428 -4.145 9.704 1.00 88.88 276 ALA A CA 1
ATOM 2303 C C . ALA A 1 276 ? -14.446 -3.140 10.258 1.00 88.88 276 ALA A C 1
ATOM 2305 O O . ALA A 1 276 ? -14.296 -2.714 11.405 1.00 88.88 276 ALA A O 1
ATOM 2306 N N . LYS A 1 277 ? -15.486 -2.794 9.489 1.00 87.88 277 LYS A N 1
ATOM 2307 C CA . LYS A 1 277 ? -16.573 -1.905 9.926 1.00 87.88 277 LYS A CA 1
ATOM 2308 C C . LYS A 1 277 ? -17.207 -2.404 11.220 1.00 87.88 277 LYS A C 1
ATOM 2310 O O . LYS A 1 277 ? -17.316 -1.637 12.178 1.00 87.88 277 LYS A O 1
ATOM 2315 N N . ASP A 1 278 ? -17.550 -3.686 11.269 1.00 83.81 278 ASP A N 1
ATOM 2316 C CA . ASP A 1 278 ? -18.195 -4.293 12.433 1.00 83.81 278 ASP A CA 1
ATOM 2317 C C . ASP A 1 278 ? -17.285 -4.217 13.662 1.00 83.81 278 ASP A C 1
ATOM 2319 O O . ASP A 1 278 ? -17.716 -3.811 14.743 1.00 83.81 278 ASP A O 1
ATOM 2323 N N . LYS A 1 279 ? -15.983 -4.472 13.482 1.00 85.00 279 LYS A N 1
ATOM 2324 C CA . LYS A 1 279 ? -14.973 -4.318 14.537 1.00 85.00 279 LYS A CA 1
ATOM 2325 C C . LYS A 1 279 ? -14.837 -2.869 15.026 1.00 85.00 279 LYS A C 1
ATOM 2327 O O . LYS A 1 279 ? -14.653 -2.647 16.225 1.00 85.00 279 LYS A O 1
ATOM 2332 N N . TYR A 1 280 ? -14.921 -1.884 14.128 1.00 84.06 280 TYR A N 1
ATOM 2333 C CA . TYR A 1 280 ? -14.884 -0.456 14.470 1.00 84.06 280 TYR A CA 1
ATOM 2334 C C . TYR A 1 280 ? -16.100 -0.036 15.300 1.00 84.06 280 TYR A C 1
ATOM 2336 O O . TYR A 1 280 ? -15.938 0.598 16.345 1.00 84.06 280 TYR A O 1
ATOM 2344 N N . ILE A 1 281 ? -17.301 -0.420 14.863 1.00 81.44 281 ILE A N 1
ATOM 2345 C CA . ILE A 1 281 ? -18.554 -0.111 15.562 1.00 81.44 281 ILE A CA 1
ATOM 2346 C C . ILE A 1 281 ? -18.582 -0.811 16.922 1.00 81.44 281 ILE A C 1
ATOM 2348 O O . ILE A 1 281 ? -18.853 -0.162 17.932 1.00 81.44 281 ILE A O 1
ATOM 2352 N N . PHE A 1 282 ? -18.238 -2.102 16.968 1.00 82.75 282 PHE A N 1
ATOM 2353 C CA . PHE A 1 282 ? -18.167 -2.869 18.210 1.00 82.75 282 PHE A CA 1
ATOM 2354 C C . PHE A 1 282 ? -17.263 -2.184 19.231 1.00 82.75 282 PHE A C 1
ATOM 2356 O O . PHE A 1 282 ? -17.676 -1.955 20.364 1.00 82.75 282 PHE A O 1
ATOM 2363 N N . ARG A 1 283 ? -16.049 -1.793 18.824 1.00 82.50 283 ARG A N 1
ATOM 2364 C CA . ARG A 1 283 ? -15.100 -1.123 19.717 1.00 82.50 283 ARG A CA 1
ATOM 2365 C C . ARG A 1 283 ? -15.639 0.211 20.234 1.00 82.50 283 ARG A C 1
ATOM 2367 O O . ARG A 1 283 ? -15.527 0.475 21.423 1.00 82.50 283 ARG A O 1
ATOM 2374 N N . ALA A 1 284 ? -16.275 1.010 19.380 1.00 82.75 284 ALA A N 1
ATOM 2375 C CA . ALA A 1 284 ? -16.860 2.284 19.791 1.00 82.75 284 ALA A CA 1
ATOM 2376 C C . ALA A 1 284 ? -17.997 2.110 20.813 1.00 82.75 284 ALA A C 1
ATOM 2378 O O . ALA A 1 284 ? -18.054 2.838 21.805 1.00 82.75 284 ALA A O 1
ATOM 2379 N N . ILE A 1 285 ? -18.889 1.137 20.597 1.00 80.19 285 ILE A N 1
ATOM 2380 C CA . ILE A 1 285 ? -19.979 0.830 21.536 1.00 80.19 285 ILE A CA 1
ATOM 2381 C C . ILE A 1 285 ? -19.414 0.241 22.833 1.00 80.19 285 ILE A C 1
ATOM 2383 O O . ILE A 1 285 ? -19.884 0.585 23.916 1.00 80.19 285 ILE A O 1
ATOM 2387 N N . PHE A 1 286 ? -18.392 -0.611 22.742 1.00 80.75 286 PHE A N 1
ATOM 2388 C CA . PHE A 1 286 ? -17.723 -1.203 23.896 1.00 80.75 286 PHE A CA 1
ATOM 2389 C C . PHE A 1 286 ? -17.111 -0.111 24.772 1.00 80.75 286 PHE A C 1
ATOM 2391 O O . PHE A 1 286 ? -17.438 -0.026 25.953 1.00 80.75 286 PHE A O 1
ATOM 2398 N N . ASP A 1 287 ? -16.306 0.774 24.181 1.00 81.44 287 ASP A N 1
ATOM 2399 C CA . ASP A 1 287 ? -15.646 1.873 24.888 1.00 81.44 287 ASP A CA 1
ATOM 2400 C C . ASP A 1 287 ? -16.686 2.814 25.527 1.00 81.44 287 ASP A C 1
ATOM 2402 O O . ASP A 1 287 ? -16.545 3.216 26.682 1.00 81.44 287 ASP A O 1
ATOM 2406 N N . GLN A 1 288 ? -17.793 3.102 24.827 1.00 81.81 288 GLN A N 1
ATOM 2407 C CA . GLN A 1 288 ? -18.928 3.830 25.407 1.00 81.81 288 GLN A CA 1
ATOM 2408 C C . GLN A 1 288 ? -19.535 3.119 26.619 1.00 81.81 288 GLN A C 1
ATOM 2410 O O . GLN A 1 288 ? -19.810 3.760 27.631 1.00 81.81 288 GLN A O 1
ATOM 2415 N N . THR A 1 289 ? -19.764 1.813 26.512 1.00 78.75 289 THR A N 1
ATOM 2416 C CA . THR A 1 289 ? -20.407 1.023 27.567 1.00 78.75 289 THR A CA 1
ATOM 2417 C C . THR A 1 289 ? -19.518 0.964 28.806 1.00 78.75 289 THR A C 1
ATOM 2419 O O . THR A 1 289 ? -20.006 1.190 29.910 1.00 78.75 289 THR A O 1
ATOM 2422 N N . VAL A 1 290 ? -18.204 0.777 28.633 1.00 77.81 290 VAL A N 1
ATOM 2423 C CA . VAL A 1 290 ? -17.226 0.855 29.731 1.00 77.81 290 VAL A CA 1
ATOM 2424 C C . VAL A 1 290 ? -17.272 2.224 30.409 1.00 77.81 290 VAL A C 1
ATOM 2426 O O . VAL A 1 290 ? -17.407 2.282 31.628 1.00 77.81 290 VAL A O 1
ATOM 2429 N N . MET A 1 291 ? -17.240 3.320 29.641 1.00 78.31 291 MET A N 1
ATOM 2430 C CA . MET A 1 291 ? -17.310 4.674 30.208 1.00 78.31 291 MET A CA 1
ATOM 2431 C C . MET A 1 291 ? -18.605 4.920 30.996 1.00 78.31 291 MET A C 1
ATOM 2433 O O . MET A 1 291 ? -18.577 5.568 32.042 1.00 78.31 291 MET A O 1
ATOM 2437 N N . LEU A 1 292 ? -19.749 4.423 30.511 1.00 78.31 292 LEU A N 1
ATOM 2438 C CA . LEU A 1 292 ? -21.028 4.533 31.224 1.00 78.31 292 LEU A CA 1
ATOM 2439 C C . LEU A 1 292 ? -21.003 3.761 32.546 1.00 78.31 292 LEU A C 1
ATOM 2441 O O . LEU A 1 292 ? -21.448 4.282 33.569 1.00 78.31 292 LEU A O 1
ATOM 2445 N N . ILE A 1 293 ? -20.450 2.547 32.528 1.00 75.69 293 ILE A N 1
ATOM 2446 C CA . ILE A 1 293 ? -20.293 1.713 33.719 1.00 75.69 293 ILE A CA 1
ATOM 2447 C C . ILE A 1 293 ? -19.380 2.400 34.745 1.00 75.69 293 ILE A C 1
ATOM 2449 O O . ILE A 1 293 ? -19.736 2.479 35.918 1.00 75.69 293 ILE A O 1
ATOM 2453 N N . GLU A 1 294 ? -18.238 2.946 34.321 1.00 75.25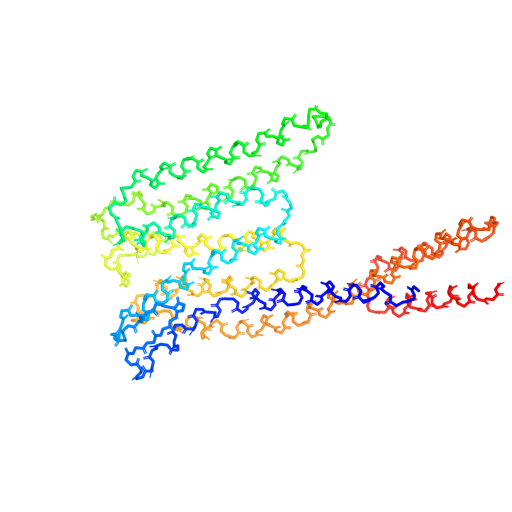 294 GLU A N 1
ATOM 2454 C CA . GLU A 1 294 ? -17.288 3.634 35.209 1.00 75.25 294 GLU A CA 1
ATOM 2455 C C . GLU A 1 294 ? -17.878 4.893 35.843 1.00 75.25 294 GLU A C 1
ATOM 2457 O O . GLU A 1 294 ? -17.738 5.101 37.048 1.00 75.25 294 GLU A O 1
ATOM 2462 N N . ARG A 1 295 ? -18.626 5.691 35.070 1.00 74.12 295 ARG A N 1
ATOM 2463 C CA . ARG A 1 295 ? -19.357 6.849 35.609 1.00 74.12 295 ARG A CA 1
ATOM 2464 C C . ARG A 1 295 ? -20.400 6.452 36.654 1.00 74.12 295 ARG A C 1
ATOM 2466 O O . ARG A 1 295 ? -20.613 7.205 37.600 1.00 74.12 295 ARG A O 1
ATOM 2473 N N . LYS A 1 296 ? -21.059 5.297 36.493 1.00 67.38 296 LYS A N 1
ATOM 2474 C CA . LYS A 1 296 ? -22.004 4.769 37.493 1.00 67.38 296 LYS A CA 1
ATOM 2475 C C . LYS A 1 296 ? -21.286 4.219 38.727 1.00 67.38 296 LYS A C 1
ATOM 2477 O O . LYS A 1 296 ? -21.739 4.477 39.838 1.00 67.38 296 LYS A O 1
ATOM 2482 N N . ALA A 1 297 ? -20.155 3.535 38.548 1.00 68.31 297 ALA A N 1
ATOM 2483 C CA . ALA A 1 297 ? -19.350 2.990 39.646 1.00 68.31 297 ALA A CA 1
ATOM 2484 C C . ALA A 1 297 ? -18.887 4.079 40.622 1.00 68.31 297 ALA A C 1
ATOM 2486 O O . ALA A 1 297 ? -18.832 3.851 41.824 1.00 68.31 297 ALA A O 1
ATOM 2487 N N . GLN A 1 298 ? -18.624 5.286 40.117 1.00 66.94 298 GLN A N 1
ATOM 2488 C CA . GLN A 1 298 ? -18.249 6.435 40.941 1.00 66.94 298 GLN A CA 1
ATOM 2489 C C . GLN A 1 298 ? -19.393 7.009 41.800 1.00 66.94 298 GLN A C 1
ATOM 2491 O O . GLN A 1 298 ? -19.121 7.854 42.647 1.00 66.94 298 GLN A O 1
ATOM 2496 N N . ARG A 1 299 ? -20.660 6.606 41.597 1.00 63.78 299 ARG A N 1
ATOM 2497 C CA . ARG A 1 299 ? -21.828 7.267 42.212 1.00 63.78 299 ARG A CA 1
ATOM 2498 C C . ARG A 1 299 ? -22.559 6.481 43.317 1.00 63.78 299 ARG A C 1
ATOM 2500 O O . ARG A 1 299 ? -23.396 7.110 43.959 1.00 63.78 299 ARG A O 1
ATOM 2507 N N . LYS A 1 300 ? -22.309 5.181 43.580 1.00 63.88 300 LYS A N 1
ATOM 2508 C CA . LYS A 1 300 ? -23.149 4.380 44.520 1.00 63.88 300 LYS A CA 1
ATOM 2509 C C . LYS A 1 300 ? -22.491 3.171 45.237 1.00 63.88 300 LYS A C 1
ATOM 2511 O O . LYS A 1 300 ? -21.387 2.751 44.915 1.00 63.88 300 LYS A O 1
ATOM 2516 N N . ASN A 1 301 ? -23.242 2.637 46.221 1.00 65.69 301 ASN A N 1
ATOM 2517 C CA . ASN A 1 301 ? -22.969 1.583 47.223 1.00 65.69 301 ASN A CA 1
ATOM 2518 C C . ASN A 1 301 ? -22.413 0.222 46.719 1.00 65.69 301 ASN A C 1
ATOM 2520 O O . ASN A 1 301 ? -22.660 -0.223 45.599 1.00 65.69 301 ASN A O 1
ATOM 2524 N N . GLN A 1 302 ? -21.777 -0.522 47.641 1.00 58.72 302 GLN A N 1
ATOM 2525 C CA . GLN A 1 302 ? -21.106 -1.833 47.467 1.00 58.72 302 GLN A CA 1
ATOM 2526 C C . GLN A 1 302 ? -21.881 -2.909 46.664 1.00 58.72 302 GLN A C 1
ATOM 2528 O O . GLN A 1 302 ? -21.269 -3.670 45.916 1.00 58.72 302 GLN A O 1
ATOM 2533 N N . LYS A 1 303 ? -23.219 -2.986 46.777 1.00 63.28 303 LYS A N 1
ATOM 2534 C CA . LYS A 1 303 ? -24.047 -3.979 46.051 1.00 63.28 303 LYS A CA 1
ATOM 2535 C C . LYS A 1 303 ? -24.189 -3.685 44.549 1.00 63.28 303 LYS A C 1
ATOM 2537 O O . LYS A 1 303 ? -24.380 -4.613 43.765 1.00 63.28 303 LYS A O 1
ATOM 2542 N N . GLU A 1 304 ? -24.097 -2.424 44.131 1.00 65.50 304 GLU A N 1
ATOM 2543 C CA . GLU A 1 304 ? -24.089 -2.053 42.708 1.00 65.50 304 GLU A CA 1
ATOM 2544 C C . GLU A 1 304 ? -22.703 -2.200 42.085 1.00 65.50 304 GLU A C 1
ATOM 2546 O O . GLU A 1 304 ? -22.618 -2.599 40.926 1.00 65.50 304 GLU A O 1
ATOM 2551 N N . MET A 1 305 ? -21.633 -2.002 42.865 1.00 60.53 305 MET A N 1
ATOM 2552 C CA . MET A 1 305 ? -20.253 -2.313 42.461 1.00 60.53 305 MET A CA 1
ATOM 2553 C C . MET A 1 305 ? -20.114 -3.769 41.996 1.00 60.53 305 MET A C 1
ATOM 2555 O O . MET A 1 305 ? -19.621 -4.007 40.900 1.00 60.53 305 MET A O 1
ATOM 2559 N N . GLN A 1 306 ? -20.675 -4.734 42.736 1.00 68.88 306 GLN A N 1
ATOM 2560 C CA . GLN A 1 306 ? -20.666 -6.150 42.329 1.00 68.88 306 GLN A CA 1
ATOM 2561 C C . GLN A 1 306 ? -21.430 -6.421 41.019 1.00 68.88 306 GLN A C 1
ATOM 2563 O O . GLN A 1 306 ? -21.059 -7.301 40.244 1.00 68.88 306 GLN A O 1
ATOM 2568 N N . ARG A 1 307 ? -22.511 -5.678 40.743 1.00 69.81 307 ARG A N 1
ATOM 2569 C CA . ARG A 1 307 ? -23.268 -5.805 39.482 1.00 69.81 307 ARG A CA 1
ATOM 2570 C C . ARG A 1 307 ? -22.522 -5.170 38.310 1.00 69.81 307 ARG A C 1
ATOM 2572 O O . ARG A 1 307 ? -22.542 -5.709 37.208 1.00 69.81 307 ARG A O 1
ATOM 2579 N N . ILE A 1 308 ? -21.856 -4.047 38.561 1.00 67.44 308 ILE A N 1
ATOM 2580 C CA . ILE A 1 308 ? -20.987 -3.349 37.613 1.00 67.44 308 ILE A CA 1
ATOM 2581 C C . ILE A 1 308 ? -19.782 -4.216 37.241 1.00 67.44 308 ILE A C 1
ATOM 2583 O O . ILE A 1 308 ? -19.422 -4.293 36.069 1.00 67.44 308 ILE A O 1
ATOM 2587 N N . GLU A 1 309 ? -19.192 -4.897 38.216 1.00 72.06 309 GLU A N 1
ATOM 2588 C CA . GLU A 1 309 ? -18.049 -5.782 38.015 1.00 72.06 309 GLU A CA 1
ATOM 2589 C C . GLU A 1 309 ? -18.436 -7.009 37.181 1.00 72.06 309 GLU A C 1
ATOM 2591 O O . GLU A 1 309 ? -17.796 -7.270 36.165 1.00 72.06 309 GLU A O 1
ATOM 2596 N N . LYS A 1 310 ? -19.586 -7.638 37.471 1.00 79.50 310 LYS A N 1
ATOM 2597 C CA . LYS A 1 310 ? -20.167 -8.680 36.602 1.00 79.50 310 LYS A CA 1
ATOM 2598 C C . LYS A 1 310 ? -20.437 -8.190 35.178 1.00 79.50 310 LYS A C 1
ATOM 2600 O O . LYS A 1 310 ? -20.116 -8.883 34.218 1.00 79.50 310 LYS A O 1
ATOM 2605 N N . ALA A 1 311 ? -20.984 -6.983 35.014 1.00 71.88 311 ALA A N 1
ATOM 2606 C CA . ALA A 1 311 ? -21.206 -6.405 33.688 1.00 71.88 311 ALA A CA 1
ATOM 2607 C C . ALA A 1 311 ? -19.884 -6.120 32.947 1.00 71.88 311 ALA A C 1
ATOM 2609 O O . ALA A 1 311 ? -19.818 -6.313 31.734 1.00 71.88 311 ALA A O 1
ATOM 2610 N N . LYS A 1 312 ? -18.818 -5.699 33.652 1.00 71.31 312 LYS A N 1
ATOM 2611 C CA . LYS A 1 312 ? -17.463 -5.555 33.086 1.00 71.31 312 LYS A CA 1
ATOM 2612 C C . LYS A 1 312 ? -16.894 -6.905 32.655 1.00 71.31 312 LYS A C 1
ATOM 2614 O O . LYS A 1 312 ? -16.339 -6.992 31.561 1.00 71.31 312 LYS A O 1
ATOM 2619 N N . GLU A 1 313 ? -17.040 -7.945 33.470 1.00 78.19 313 GLU A N 1
ATOM 2620 C CA . GLU A 1 313 ? -16.596 -9.305 33.145 1.00 78.19 313 GLU A CA 1
ATOM 2621 C C . GLU A 1 313 ? -17.321 -9.865 31.915 1.00 78.19 313 GLU A C 1
ATOM 2623 O O . GLU A 1 313 ? -16.665 -10.354 30.992 1.00 78.19 313 GLU A O 1
ATOM 2628 N N . GLU A 1 314 ? -18.647 -9.709 31.835 1.00 76.56 314 GLU A N 1
ATOM 2629 C CA . GLU A 1 314 ? -19.435 -10.071 30.650 1.00 76.56 314 GLU A CA 1
ATOM 2630 C C . GLU A 1 314 ? -18.973 -9.300 29.406 1.00 76.56 314 GLU A C 1
ATOM 2632 O O . GLU A 1 314 ? -18.807 -9.887 28.332 1.00 76.56 314 GLU A O 1
ATOM 2637 N N . LEU A 1 315 ? -18.683 -8.001 29.543 1.00 71.31 315 LEU A N 1
ATOM 2638 C CA . LEU A 1 315 ? -18.133 -7.189 28.457 1.00 71.31 315 LEU A CA 1
ATOM 2639 C C . LEU A 1 315 ? -16.773 -7.734 27.993 1.00 71.31 315 LEU A C 1
ATOM 2641 O O . LEU A 1 315 ? -16.536 -7.920 26.797 1.00 71.31 315 LEU A O 1
ATOM 2645 N N . HIS A 1 316 ? -15.867 -8.010 28.931 1.00 71.44 316 HIS A N 1
ATOM 2646 C CA . HIS A 1 316 ? -14.537 -8.546 28.645 1.00 71.44 316 HIS A CA 1
ATOM 2647 C C . HIS A 1 316 ? -14.595 -9.937 28.001 1.00 71.44 316 HIS A C 1
ATOM 2649 O O . HIS A 1 316 ? -13.784 -10.235 27.118 1.00 71.44 316 HIS A O 1
ATOM 2655 N N . HIS A 1 317 ? -15.575 -10.755 28.379 1.00 77.69 317 HIS A N 1
ATOM 2656 C CA . HIS A 1 317 ? -15.848 -12.038 27.745 1.00 77.69 317 HIS A CA 1
ATOM 2657 C C . HIS A 1 317 ? -16.355 -11.868 26.300 1.00 77.69 317 HIS A C 1
ATOM 2659 O O . HIS A 1 317 ? -15.841 -12.516 25.383 1.00 77.69 317 HIS A O 1
ATOM 2665 N N . LEU A 1 318 ? -17.284 -10.935 26.058 1.00 71.12 318 LEU A N 1
ATOM 2666 C CA . LEU A 1 318 ? -17.767 -10.585 24.711 1.00 71.12 318 LEU A CA 1
ATOM 2667 C C . LEU A 1 318 ? -16.640 -10.041 23.812 1.00 71.12 318 LEU A C 1
ATOM 2669 O O . LEU A 1 318 ? -16.568 -10.348 22.623 1.00 71.12 318 LEU A O 1
ATOM 2673 N N . LYS A 1 319 ? -15.688 -9.290 24.380 1.00 67.06 319 LYS A N 1
ATOM 2674 C CA . LYS A 1 319 ? -14.502 -8.801 23.655 1.00 67.06 319 LYS A CA 1
ATOM 2675 C C . LYS A 1 319 ? -13.580 -9.929 23.179 1.00 67.06 319 LYS A C 1
ATOM 2677 O O . LYS A 1 319 ? -12.924 -9.771 22.151 1.00 67.06 319 LYS A O 1
ATOM 2682 N N . ARG A 1 320 ? -13.501 -11.043 23.915 1.00 64.06 320 ARG A N 1
ATOM 2683 C CA . ARG A 1 320 ? -12.698 -12.217 23.526 1.00 64.06 320 ARG A CA 1
ATOM 2684 C C . ARG A 1 320 ? -13.354 -13.054 22.426 1.00 64.06 320 ARG A C 1
ATOM 2686 O O . ARG A 1 320 ? -12.639 -13.762 21.729 1.00 64.06 320 ARG A O 1
ATOM 2693 N N . THR A 1 321 ? -14.675 -12.974 22.268 1.00 65.31 321 THR A N 1
ATOM 2694 C CA . THR A 1 321 ? -15.451 -13.837 21.360 1.00 65.31 321 THR A CA 1
ATOM 2695 C C . THR A 1 321 ? -15.704 -13.214 19.983 1.00 65.31 321 THR A C 1
ATOM 2697 O O . THR A 1 321 ? -15.682 -13.946 18.996 1.00 65.31 321 THR A O 1
ATOM 2700 N N . GLY A 1 322 ? -15.786 -11.881 19.878 1.00 56.28 322 GLY A N 1
ATOM 2701 C CA . GLY A 1 322 ? -15.535 -11.118 18.645 1.00 56.28 322 GLY A CA 1
ATOM 2702 C C . GLY A 1 322 ? -16.393 -11.449 17.410 1.00 56.28 322 GLY A C 1
ATOM 2703 O O . GLY A 1 322 ? -15.928 -11.213 16.295 1.00 56.28 322 GLY A O 1
ATOM 2704 N N . LYS A 1 323 ? -17.606 -11.991 17.571 1.00 61.62 323 LYS A N 1
ATOM 2705 C CA . LYS A 1 323 ? -18.527 -12.356 16.475 1.00 61.62 323 LYS A CA 1
ATOM 2706 C C . LYS A 1 323 ? -19.642 -11.322 16.277 1.00 61.62 323 LYS A C 1
ATOM 2708 O O . LYS A 1 323 ? -19.971 -10.549 17.167 1.00 61.62 323 LYS A O 1
ATOM 2713 N N . GLU A 1 324 ? -20.292 -11.347 15.114 1.00 56.75 324 GLU A N 1
ATOM 2714 C CA . GLU A 1 324 ? -21.427 -10.471 14.759 1.00 56.75 324 GLU A CA 1
ATOM 2715 C C . GLU A 1 324 ? -22.619 -10.605 15.734 1.00 56.75 324 GLU A C 1
ATOM 2717 O O . GLU A 1 324 ? -23.274 -9.621 16.087 1.00 56.75 324 GLU A O 1
ATOM 2722 N N . THR A 1 325 ? -22.838 -11.809 16.276 1.00 60.66 325 THR A N 1
ATOM 2723 C CA . THR A 1 325 ? -23.783 -12.068 17.377 1.00 60.66 325 THR A CA 1
ATOM 2724 C C . THR A 1 325 ? -23.482 -11.257 18.638 1.00 60.66 325 THR A C 1
ATOM 2726 O O . THR A 1 325 ? -24.394 -10.970 19.414 1.00 60.66 325 THR A O 1
ATOM 2729 N N . ASP A 1 326 ? -22.230 -10.851 18.839 1.00 68.56 326 ASP A N 1
ATOM 2730 C CA . ASP A 1 326 ? -21.795 -10.109 20.019 1.00 68.56 326 ASP A CA 1
ATOM 2731 C C . ASP A 1 326 ? -22.110 -8.616 19.892 1.00 68.56 326 ASP A C 1
ATOM 2733 O O . ASP A 1 326 ? -22.328 -7.966 20.909 1.00 68.56 326 ASP A O 1
ATOM 2737 N N . LEU A 1 327 ? -22.250 -8.073 18.673 1.00 68.81 327 LEU A N 1
ATOM 2738 C CA . LEU A 1 327 ? -22.679 -6.684 18.466 1.00 68.81 327 LEU A CA 1
ATOM 2739 C C . LEU A 1 327 ? -24.126 -6.469 18.930 1.00 68.81 327 LEU A C 1
ATOM 2741 O O . LEU A 1 327 ? -24.403 -5.508 19.648 1.00 68.81 327 LEU A O 1
ATOM 2745 N N . LYS A 1 328 ? -25.039 -7.383 18.567 1.00 75.38 328 LYS A N 1
ATOM 2746 C CA . LYS A 1 328 ? -26.438 -7.348 19.034 1.00 75.38 328 LYS A CA 1
ATOM 2747 C C . LYS A 1 328 ? -26.514 -7.469 20.557 1.00 75.38 328 LYS A C 1
ATOM 2749 O O . LYS A 1 328 ? -27.159 -6.645 21.196 1.00 75.38 328 LYS A O 1
ATOM 2754 N N . LYS A 1 329 ? -25.781 -8.424 21.145 1.00 76.62 329 LYS A N 1
ATOM 2755 C CA . LYS A 1 329 ? -25.699 -8.589 22.609 1.00 76.62 329 LYS A CA 1
ATOM 2756 C C . LYS A 1 329 ? -25.154 -7.342 23.308 1.00 76.62 329 LYS A C 1
ATOM 2758 O O . LYS A 1 329 ? -25.668 -6.956 24.353 1.00 76.62 329 LYS A O 1
ATOM 2763 N N . LEU A 1 330 ? -24.144 -6.695 22.729 1.00 72.19 330 LEU A N 1
ATOM 2764 C CA . LEU A 1 330 ? -23.556 -5.466 23.260 1.00 72.19 330 LEU A CA 1
ATOM 2765 C C . LEU A 1 330 ? -24.542 -4.287 23.185 1.00 72.19 330 LEU A C 1
ATOM 2767 O O . LEU A 1 330 ? -24.641 -3.514 24.136 1.00 72.19 330 LEU A O 1
ATOM 2771 N N . MET A 1 331 ? -25.302 -4.162 22.090 1.00 75.44 331 MET A N 1
ATOM 2772 C CA . MET A 1 331 ? -26.376 -3.167 21.971 1.00 75.44 331 MET A CA 1
ATOM 2773 C C . MET A 1 331 ? -27.490 -3.403 22.995 1.00 75.44 331 MET A C 1
ATOM 2775 O O . MET A 1 331 ? -27.927 -2.449 23.638 1.00 75.44 331 MET A O 1
ATOM 2779 N N . ASP A 1 332 ? -27.908 -4.654 23.197 1.00 81.88 332 ASP A N 1
ATOM 2780 C CA . ASP A 1 332 ? -28.912 -5.008 24.205 1.00 81.88 332 ASP A CA 1
ATOM 2781 C C . ASP A 1 332 ? -28.422 -4.715 25.624 1.00 81.88 332 ASP A C 1
ATOM 2783 O O . ASP A 1 332 ? -29.168 -4.169 26.439 1.00 81.88 332 ASP A O 1
ATOM 2787 N N . LEU A 1 333 ? -27.160 -5.032 25.926 1.00 76.06 333 LEU A N 1
ATOM 2788 C CA . LEU A 1 333 ? -26.553 -4.734 27.220 1.00 76.06 333 LEU A CA 1
ATOM 2789 C C . LEU A 1 333 ? -26.470 -3.222 27.459 1.00 76.06 333 LEU A C 1
ATOM 2791 O O . LEU A 1 333 ? -26.877 -2.747 28.520 1.00 76.06 333 LEU A O 1
ATOM 2795 N N . LYS A 1 334 ? -26.023 -2.455 26.456 1.00 76.69 334 LYS A N 1
ATOM 2796 C CA . LYS A 1 334 ? -26.030 -0.988 26.501 1.00 76.69 334 LYS A CA 1
ATOM 2797 C C . LYS A 1 334 ? -27.441 -0.454 26.761 1.00 76.69 334 LYS A C 1
ATOM 2799 O O . LYS A 1 334 ? -27.623 0.348 27.671 1.00 76.69 334 LYS A O 1
ATOM 2804 N N . LYS A 1 335 ? -28.446 -0.935 26.022 1.00 81.25 335 LYS A N 1
ATOM 2805 C CA . LYS A 1 335 ? -29.846 -0.511 26.177 1.00 81.25 335 LYS A CA 1
ATOM 2806 C C . LYS A 1 335 ? -30.392 -0.842 27.569 1.00 81.25 335 LYS A C 1
ATOM 2808 O O . LYS A 1 335 ? -31.054 -0.005 28.175 1.00 81.25 335 LYS A O 1
ATOM 2813 N N . LYS A 1 336 ? -30.089 -2.027 28.114 1.00 79.00 336 LYS A N 1
ATOM 2814 C CA . LYS A 1 336 ? -30.454 -2.403 29.494 1.00 79.00 336 LYS A CA 1
ATOM 2815 C C . LYS A 1 336 ? -29.836 -1.452 30.520 1.00 79.00 336 LYS A C 1
ATOM 2817 O O . LYS A 1 336 ? -30.541 -1.004 31.423 1.00 79.00 336 LYS A O 1
ATOM 2822 N N . LEU A 1 337 ? -28.556 -1.117 30.363 1.00 70.81 337 LEU A N 1
ATOM 2823 C CA . LEU A 1 337 ? -27.857 -0.173 31.239 1.00 70.81 337 LEU A CA 1
ATOM 2824 C C . LEU A 1 337 ? -28.441 1.246 31.141 1.00 70.81 337 LEU A C 1
ATOM 2826 O O . LEU A 1 337 ? -28.600 1.900 32.169 1.00 70.81 337 LEU A O 1
ATOM 2830 N N . GLU A 1 338 ? -28.808 1.701 29.939 1.00 69.75 338 GLU A N 1
ATOM 2831 C CA . GLU A 1 338 ? -29.462 2.998 29.699 1.00 69.75 338 GLU A CA 1
ATOM 2832 C C . GLU A 1 338 ? -30.871 3.072 30.308 1.00 69.75 338 GLU A C 1
ATOM 2834 O O . GLU A 1 338 ? -31.203 4.045 30.980 1.00 69.75 338 GLU A O 1
ATOM 2839 N N . VAL A 1 339 ? -31.691 2.024 30.173 1.00 77.12 339 VAL A N 1
ATOM 2840 C CA . VAL A 1 339 ? -33.015 1.967 30.825 1.00 77.12 339 VAL A CA 1
ATOM 2841 C C . VAL A 1 339 ? -32.878 2.018 32.349 1.00 77.12 339 VAL A C 1
ATOM 2843 O O . VAL A 1 339 ? -33.648 2.695 33.025 1.00 77.12 339 VAL A O 1
ATOM 2846 N N . GLN A 1 340 ? -31.869 1.346 32.903 1.00 65.56 340 GLN A N 1
ATOM 2847 C CA . GLN A 1 340 ? -31.546 1.418 34.330 1.00 65.56 340 GLN A CA 1
ATOM 2848 C C . GLN A 1 340 ? -30.923 2.760 34.752 1.00 65.56 340 GLN A C 1
ATOM 2850 O O . GLN A 1 340 ? -30.779 3.009 35.944 1.00 65.56 340 GLN A O 1
ATOM 2855 N N . LEU A 1 341 ? -30.476 3.598 33.815 1.00 59.56 341 LEU A N 1
ATOM 2856 C CA . LEU A 1 341 ? -29.979 4.956 34.071 1.00 59.56 341 LEU A CA 1
ATOM 2857 C C . LEU A 1 341 ? -31.108 5.997 34.108 1.00 59.56 341 LEU A C 1
ATOM 2859 O O . LEU A 1 341 ? -30.893 7.062 34.667 1.00 59.56 341 LEU A O 1
ATOM 2863 N N . HIS A 1 342 ? -32.269 5.714 33.507 1.00 59.19 342 HIS A N 1
ATOM 2864 C CA . HIS A 1 342 ? -33.419 6.631 33.452 1.00 59.19 342 HIS A CA 1
ATOM 2865 C C . HIS A 1 342 ? -34.548 6.301 34.439 1.00 59.19 342 HIS A C 1
ATOM 2867 O O . HIS A 1 342 ? -35.507 7.058 34.533 1.00 59.19 342 HIS A O 1
ATOM 2873 N N . LYS A 1 343 ? -34.465 5.170 35.150 1.00 55.56 343 LYS A N 1
ATOM 2874 C CA . LYS A 1 343 ? -35.435 4.778 36.189 1.00 55.56 343 LYS A CA 1
ATOM 2875 C C . LYS A 1 343 ? -35.114 5.323 37.591 1.00 55.56 343 LYS A C 1
ATOM 2877 O O . LYS A 1 343 ? -35.861 5.029 38.518 1.00 55.56 343 LYS A O 1
ATOM 2882 N N . GLU A 1 344 ? -34.033 6.081 37.736 1.00 45.16 344 GLU A N 1
ATOM 2883 C CA . GLU A 1 344 ? -33.639 6.816 38.948 1.00 45.16 344 GLU A CA 1
ATOM 2884 C C . GLU A 1 344 ? -33.540 8.300 38.617 1.00 45.16 344 GLU A C 1
ATOM 2886 O O . GLU A 1 344 ? -33.854 9.110 39.514 1.00 45.16 344 GLU A O 1
#